Protein AF-A0A8B7DCI8-F1 (afdb_monomer)

Mean predicted aligned error: 19.01 Å

Secondary structure (DSSP, 8-state):
-----------SSS--------TTSTTEETTEETT-PSPPPBSS-B--TTSS-B--B---S-------S--------SS----HHHHHHHH-PPPHHHHHHHHTT-------SEE-------TT-------TT-HHHHHHHHHHS--HHHHHHHHHHH-TTGGGS-TTTHHHHEEE-TTS-EEE--S--S-EE-

Structure (mmCIF, N/CA/C/O backbone):
data_AF-A0A8B7DCI8-F1
#
_entry.id   AF-A0A8B7DCI8-F1
#
loop_
_atom_site.group_PDB
_atom_site.id
_atom_site.type_symbol
_atom_site.label_atom_id
_atom_site.label_alt_id
_atom_site.label_comp_id
_atom_site.label_asym_id
_atom_site.label_entity_id
_atom_site.label_seq_id
_atom_site.pdbx_PDB_ins_code
_atom_site.Cartn_x
_atom_site.Cartn_y
_atom_site.Cartn_z
_atom_site.occupancy
_atom_site.B_iso_or_equiv
_atom_site.auth_seq_id
_atom_site.auth_comp_id
_atom_site.auth_asym_id
_atom_site.auth_atom_id
_atom_site.pdbx_PDB_model_num
ATOM 1 N N . MET A 1 1 ? 42.880 -21.888 -7.394 1.00 32.00 1 MET A N 1
ATOM 2 C CA . MET A 1 1 ? 43.624 -20.618 -7.545 1.00 32.00 1 MET A CA 1
ATOM 3 C C . MET A 1 1 ? 44.068 -20.511 -8.996 1.00 32.00 1 MET A C 1
ATOM 5 O O . MET A 1 1 ? 44.978 -21.224 -9.384 1.00 32.00 1 MET A O 1
ATOM 9 N N . SER A 1 2 ? 43.374 -19.722 -9.820 1.00 28.69 2 SER A N 1
ATOM 10 C CA . SER A 1 2 ? 43.786 -19.466 -11.208 1.00 28.69 2 SER A CA 1
ATOM 11 C C . SER A 1 2 ? 44.307 -18.038 -11.280 1.00 28.69 2 SER A C 1
ATOM 13 O O . SER A 1 2 ? 43.533 -17.088 -11.362 1.00 28.69 2 SER A O 1
ATOM 15 N N . THR A 1 3 ? 45.621 -17.893 -11.180 1.00 34.41 3 THR A N 1
ATOM 16 C CA . THR A 1 3 ? 46.356 -16.643 -11.364 1.00 34.41 3 THR A CA 1
ATOM 17 C C . THR A 1 3 ? 46.228 -16.188 -12.820 1.00 34.41 3 THR A C 1
ATOM 19 O O . THR A 1 3 ? 46.924 -16.669 -13.709 1.00 34.41 3 THR A O 1
ATOM 22 N N . GLY A 1 4 ? 45.306 -15.261 -13.085 1.00 35.38 4 GLY A N 1
ATOM 23 C CA . GLY A 1 4 ? 45.231 -14.555 -14.364 1.00 35.38 4 GLY A CA 1
ATOM 24 C C . GLY A 1 4 ? 46.378 -13.554 -14.473 1.00 35.38 4 GLY A C 1
ATOM 25 O O . GLY A 1 4 ? 46.241 -12.414 -14.041 1.00 35.38 4 GLY A O 1
ATOM 26 N N . GLY A 1 5 ? 47.522 -13.996 -14.997 1.00 32.50 5 GLY A N 1
ATOM 27 C CA . GLY A 1 5 ? 48.665 -13.129 -15.278 1.00 32.50 5 GLY A CA 1
ATOM 28 C C . GLY A 1 5 ? 48.379 -12.177 -16.442 1.00 32.50 5 GLY A C 1
ATOM 29 O O . GLY A 1 5 ? 47.892 -12.595 -17.492 1.00 32.50 5 GLY A O 1
ATOM 30 N N . PHE A 1 6 ? 48.708 -10.898 -16.268 1.00 41.62 6 PHE A N 1
ATOM 31 C CA . PHE A 1 6 ? 48.767 -9.912 -17.346 1.00 41.62 6 PHE A CA 1
ATOM 32 C C . PHE A 1 6 ? 50.233 -9.702 -17.733 1.00 41.62 6 PHE A C 1
ATOM 34 O O . PHE A 1 6 ? 51.068 -9.486 -16.857 1.00 41.62 6 PHE A O 1
ATOM 41 N N . LEU A 1 7 ? 50.547 -9.741 -19.030 1.00 35.28 7 LEU A N 1
ATOM 42 C CA . LEU A 1 7 ? 51.857 -9.349 -19.552 1.00 35.28 7 LEU A CA 1
ATOM 43 C C . LEU A 1 7 ? 51.688 -8.008 -20.276 1.00 35.28 7 LEU A C 1
ATOM 45 O O . LEU A 1 7 ? 50.988 -7.928 -21.287 1.00 35.28 7 LEU A O 1
ATOM 49 N N . LEU A 1 8 ? 52.263 -6.948 -19.707 1.00 35.19 8 LEU A N 1
ATOM 50 C CA . LEU A 1 8 ? 52.354 -5.631 -20.333 1.00 35.19 8 LEU A CA 1
ATOM 51 C C . LEU A 1 8 ? 53.624 -5.613 -21.183 1.00 35.19 8 LEU A C 1
ATOM 53 O O . LEU A 1 8 ? 54.717 -5.741 -20.642 1.00 35.19 8 LEU A O 1
ATOM 57 N N . GLU A 1 9 ? 53.491 -5.447 -22.496 1.00 32.16 9 GLU A N 1
ATOM 58 C CA . GLU A 1 9 ? 54.640 -5.198 -23.366 1.00 32.16 9 GLU A CA 1
ATOM 59 C C . GLU A 1 9 ? 54.461 -3.844 -24.055 1.00 32.16 9 GLU A C 1
ATOM 61 O O . GLU A 1 9 ? 53.482 -3.608 -24.767 1.00 32.16 9 GLU A O 1
ATOM 66 N N . SER A 1 10 ? 55.404 -2.935 -23.815 1.00 32.03 10 SER A N 1
ATOM 67 C CA . SER A 1 10 ? 55.528 -1.664 -24.521 1.00 32.03 10 SER A CA 1
ATOM 68 C C . SER A 1 10 ? 56.509 -1.830 -25.678 1.00 32.03 10 SER A C 1
ATOM 70 O O . SER A 1 10 ? 57.652 -2.222 -25.445 1.00 32.03 10 SER A O 1
ATOM 72 N N . ARG A 1 11 ? 56.126 -1.469 -26.906 1.00 34.06 11 ARG A N 1
ATOM 73 C CA . ARG A 1 11 ? 57.112 -1.156 -27.951 1.00 34.06 11 ARG A CA 1
ATOM 74 C C . ARG A 1 11 ? 57.258 0.352 -28.086 1.00 34.06 11 ARG A C 1
ATOM 76 O O . ARG A 1 11 ? 56.277 1.082 -28.183 1.00 34.06 11 ARG A O 1
ATOM 83 N N . SER A 1 12 ? 58.508 0.793 -28.059 1.00 39.59 12 SER A N 1
ATOM 84 C CA . SER A 1 12 ? 58.956 2.163 -28.262 1.00 39.59 12 SER A CA 1
ATOM 85 C C . SER A 1 12 ? 58.633 2.625 -29.685 1.00 39.59 12 SER A C 1
ATOM 87 O O . SER A 1 12 ? 59.231 2.159 -30.651 1.00 39.59 12 SER A O 1
ATOM 89 N N . GLY A 1 13 ? 57.675 3.546 -29.812 1.00 33.41 13 GLY A N 1
ATOM 90 C CA . GLY A 1 13 ? 57.357 4.204 -31.080 1.00 33.41 13 GLY A CA 1
ATOM 91 C C . GLY A 1 13 ? 55.918 4.709 -31.157 1.00 33.41 13 GLY A C 1
ATOM 92 O O . GLY A 1 13 ? 55.057 4.013 -31.675 1.00 33.41 13 GLY A O 1
ATOM 93 N N . GLY A 1 14 ? 55.677 5.921 -30.644 1.00 31.75 14 GLY A N 1
ATOM 94 C CA . GLY A 1 14 ? 54.604 6.827 -31.084 1.00 31.75 14 GLY A CA 1
ATOM 95 C C . GLY A 1 14 ? 53.202 6.244 -31.302 1.00 31.75 14 GLY A C 1
ATOM 96 O O . GLY A 1 14 ? 52.635 6.436 -32.371 1.00 31.75 14 GLY A O 1
ATOM 97 N N . GLY A 1 15 ? 52.627 5.570 -30.305 1.00 32.41 15 GLY A N 1
ATOM 98 C CA . GLY A 1 15 ? 51.218 5.166 -30.325 1.00 32.41 15 GLY A CA 1
ATOM 99 C C . GLY A 1 15 ? 50.856 4.283 -29.134 1.00 32.41 15 GLY A C 1
ATOM 100 O O . GLY A 1 15 ? 51.260 3.125 -29.069 1.00 32.41 15 GLY A O 1
ATOM 101 N N . PHE A 1 16 ? 50.091 4.814 -28.177 1.00 33.03 16 PHE A N 1
ATOM 102 C CA . PHE A 1 16 ? 49.571 4.023 -27.060 1.00 33.03 16 PHE A CA 1
ATOM 103 C C . PHE A 1 16 ? 48.388 3.171 -27.539 1.00 33.03 16 PHE A C 1
ATOM 105 O O . PHE A 1 16 ? 47.259 3.643 -27.609 1.00 33.03 16 PHE A O 1
ATOM 112 N N . GLY A 1 17 ? 48.645 1.906 -27.874 1.00 39.50 17 GLY A N 1
ATOM 113 C CA . GLY A 1 17 ? 47.608 0.907 -28.132 1.00 39.50 17 GLY A CA 1
ATOM 114 C C . GLY A 1 17 ? 47.629 -0.182 -27.063 1.00 39.50 17 GLY A C 1
ATOM 115 O O . GLY A 1 17 ? 48.505 -1.042 -27.081 1.00 39.50 17 GLY A O 1
ATOM 116 N N . ILE A 1 18 ? 46.661 -0.185 -26.142 1.00 37.50 18 ILE A N 1
ATOM 117 C CA . ILE A 1 18 ? 46.463 -1.307 -25.211 1.00 37.50 18 ILE A CA 1
ATOM 118 C C . ILE A 1 18 ? 45.636 -2.382 -25.924 1.00 37.50 18 ILE A C 1
ATOM 120 O O . ILE A 1 18 ? 44.475 -2.170 -26.277 1.00 37.50 18 ILE A O 1
ATOM 124 N N . LYS A 1 19 ? 46.228 -3.562 -26.132 1.00 41.38 19 LYS A N 1
ATOM 125 C CA . LYS A 1 19 ? 45.560 -4.719 -26.740 1.00 41.38 19 LYS A CA 1
ATOM 126 C C . LYS A 1 19 ? 44.854 -5.534 -25.656 1.00 41.38 19 LYS A C 1
ATOM 128 O O . LYS A 1 19 ? 45.494 -6.231 -24.876 1.00 41.38 19 LYS A O 1
ATOM 133 N N . ILE A 1 20 ? 43.526 -5.466 -25.621 1.00 45.03 20 ILE A N 1
ATOM 134 C CA . ILE A 1 20 ? 42.697 -6.257 -24.702 1.00 45.03 20 ILE A CA 1
ATOM 135 C C . ILE A 1 20 ? 42.709 -7.725 -25.157 1.00 45.03 20 ILE A C 1
ATOM 137 O O . ILE A 1 20 ? 42.276 -8.034 -26.268 1.00 45.03 20 ILE A O 1
ATOM 141 N N . ARG A 1 21 ? 43.172 -8.643 -24.299 1.00 48.53 21 ARG A N 1
ATOM 142 C CA . ARG A 1 21 ? 42.970 -10.093 -24.459 1.00 48.53 21 ARG A CA 1
ATOM 143 C C . ARG A 1 21 ? 42.223 -10.633 -23.242 1.00 48.53 21 ARG A C 1
ATOM 145 O O . ARG A 1 21 ? 42.795 -10.776 -22.168 1.00 48.53 21 ARG A O 1
ATOM 152 N N . THR A 1 22 ? 40.943 -10.950 -23.404 1.00 51.75 22 THR A N 1
ATOM 153 C CA . THR A 1 22 ? 40.164 -11.692 -22.405 1.00 51.75 22 THR A CA 1
ATOM 154 C C . THR A 1 22 ? 40.372 -13.189 -22.629 1.00 51.75 22 THR A C 1
ATOM 156 O O . THR A 1 22 ? 39.572 -13.845 -23.290 1.00 51.75 22 THR A O 1
ATOM 159 N N . PHE A 1 23 ? 41.475 -13.737 -22.110 1.00 52.50 23 PHE A N 1
ATOM 160 C CA . PHE A 1 23 ? 41.908 -15.118 -22.386 1.00 52.50 23 PHE A CA 1
ATOM 161 C C . PHE A 1 23 ? 40.886 -16.209 -22.008 1.00 52.50 23 PHE A C 1
ATOM 163 O O . PHE A 1 23 ? 40.907 -17.272 -22.615 1.00 52.50 23 PHE A O 1
ATOM 170 N N . ASN A 1 24 ? 39.950 -15.926 -21.094 1.00 57.91 24 ASN A N 1
ATOM 171 C CA . ASN A 1 24 ? 38.926 -16.875 -20.629 1.00 57.91 24 ASN A CA 1
ATOM 172 C C . ASN A 1 24 ? 37.562 -16.770 -21.337 1.00 57.91 24 ASN A C 1
ATOM 174 O O . ASN A 1 24 ? 36.585 -17.356 -20.879 1.00 57.91 24 ASN A O 1
ATOM 178 N N . SER A 1 25 ? 37.433 -16.013 -22.432 1.00 64.06 25 SER A N 1
ATOM 179 C CA . SER A 1 25 ? 36.155 -15.972 -23.163 1.00 64.06 25 SER A CA 1
ATOM 180 C C . SER A 1 25 ? 35.943 -17.266 -23.975 1.00 64.06 25 SER A C 1
ATOM 182 O O . SER A 1 25 ? 36.881 -17.682 -24.654 1.00 64.06 25 SER A O 1
ATOM 184 N N . PRO A 1 26 ? 34.725 -17.857 -24.031 1.00 73.69 26 PRO A N 1
ATOM 185 C CA . PRO A 1 26 ? 34.447 -19.101 -24.778 1.00 73.69 26 PRO A CA 1
ATOM 186 C C . PRO A 1 26 ? 34.800 -19.049 -26.273 1.00 73.69 26 PRO A C 1
ATOM 188 O O . PRO A 1 26 ? 34.922 -20.068 -26.944 1.00 73.69 26 PRO A O 1
ATOM 191 N N . CYS A 1 27 ? 34.929 -17.840 -26.820 1.00 69.75 27 CYS A N 1
ATOM 192 C CA . CYS A 1 27 ? 35.293 -17.593 -28.207 1.00 69.75 27 CYS A CA 1
ATOM 193 C C . CYS A 1 27 ? 36.810 -17.516 -28.458 1.00 69.75 27 CYS A C 1
ATOM 195 O O . CYS A 1 27 ? 37.199 -17.303 -29.607 1.00 69.75 27 CYS A O 1
ATOM 197 N N . MET A 1 28 ? 37.666 -17.650 -27.445 1.00 79.44 28 MET A N 1
ATOM 198 C CA . MET A 1 28 ? 39.123 -17.644 -27.604 1.00 79.44 28 MET A CA 1
ATOM 199 C C . MET A 1 28 ? 39.631 -19.054 -27.924 1.00 79.44 28 MET A C 1
ATOM 201 O O . MET A 1 28 ? 39.370 -19.989 -27.175 1.00 79.44 28 MET A O 1
ATOM 205 N N . LYS A 1 29 ? 40.370 -19.204 -29.026 1.00 73.56 29 LYS A N 1
ATOM 206 C CA . LYS A 1 29 ? 41.128 -20.417 -29.374 1.00 73.56 29 LYS A CA 1
ATOM 207 C C . LYS A 1 29 ? 42.559 -20.002 -29.709 1.00 73.56 29 LYS A C 1
ATOM 209 O O . LYS A 1 29 ? 42.746 -19.019 -30.420 1.00 73.56 29 LYS A O 1
ATOM 214 N N . ASP A 1 30 ? 43.553 -20.675 -29.133 1.00 74.81 30 ASP A N 1
ATOM 215 C CA . ASP A 1 30 ? 44.986 -20.407 -29.364 1.00 74.81 30 ASP A CA 1
ATOM 216 C C . ASP A 1 30 ? 45.395 -18.933 -29.161 1.00 74.81 30 ASP A C 1
ATOM 218 O O . ASP A 1 30 ? 46.197 -18.357 -29.895 1.00 74.81 30 ASP A O 1
ATOM 222 N N . GLY A 1 31 ? 44.791 -18.268 -28.169 1.00 68.00 31 GLY A N 1
ATOM 223 C CA . GLY A 1 31 ? 45.059 -16.858 -27.869 1.00 68.00 31 GLY A CA 1
ATOM 224 C C . GLY A 1 31 ? 44.490 -15.856 -28.885 1.00 68.00 31 GLY A C 1
ATOM 225 O O . GLY A 1 31 ? 44.763 -14.657 -28.753 1.00 68.00 31 GLY A O 1
ATOM 226 N N . VAL A 1 32 ? 43.684 -16.318 -29.850 1.00 72.44 32 VAL A N 1
ATOM 227 C CA . VAL A 1 32 ? 42.985 -15.517 -30.863 1.00 72.44 32 VAL A CA 1
ATOM 228 C C . VAL A 1 32 ? 41.470 -15.667 -30.698 1.00 72.44 32 VAL A C 1
ATOM 230 O O . VAL A 1 32 ? 40.931 -16.760 -30.525 1.00 72.44 32 VAL A O 1
ATOM 233 N N . CYS A 1 33 ? 40.738 -14.556 -30.762 1.00 71.12 33 CYS A N 1
ATOM 234 C CA . CYS A 1 33 ? 39.281 -14.611 -30.753 1.00 71.12 33 CYS A CA 1
ATOM 235 C C . CYS A 1 33 ? 38.777 -15.156 -32.095 1.00 71.12 33 CYS A C 1
ATOM 237 O O . CYS A 1 33 ? 38.939 -14.511 -33.131 1.00 71.12 33 CYS A O 1
ATOM 239 N N . THR A 1 34 ? 38.074 -16.286 -32.076 1.00 75.50 34 THR A N 1
ATOM 240 C CA . THR A 1 34 ? 37.392 -16.862 -33.252 1.00 75.50 34 THR A CA 1
ATOM 241 C C . THR A 1 34 ? 36.413 -15.881 -33.908 1.00 75.50 34 THR A C 1
ATOM 243 O O . THR A 1 34 ? 36.220 -15.902 -35.120 1.00 75.50 34 THR A O 1
ATOM 246 N N . LYS A 1 35 ? 35.839 -14.954 -33.128 1.00 73.06 35 LYS A N 1
ATOM 247 C CA . LYS A 1 35 ? 34.942 -13.890 -33.612 1.00 73.06 35 LYS A CA 1
ATOM 248 C C . LYS A 1 35 ? 35.682 -12.629 -34.095 1.00 73.06 35 LYS A C 1
ATOM 250 O O . LYS A 1 35 ? 35.027 -11.671 -34.513 1.00 73.06 35 LYS A O 1
ATOM 255 N N . LYS A 1 36 ? 37.022 -12.632 -34.092 1.00 71.25 36 LYS A N 1
ATOM 256 C CA . LYS A 1 36 ? 37.909 -11.532 -34.518 1.00 71.25 36 LYS A CA 1
ATOM 257 C C . LYS A 1 36 ? 37.710 -10.236 -33.717 1.00 71.25 36 LYS A C 1
ATOM 259 O O . LYS A 1 36 ? 37.538 -9.171 -34.304 1.00 71.25 36 LYS A O 1
ATOM 264 N N . PHE A 1 37 ? 37.654 -10.334 -32.388 1.00 68.25 37 PHE A N 1
ATOM 265 C CA . PHE A 1 37 ? 37.670 -9.166 -31.500 1.00 68.25 37 PHE A CA 1
ATOM 266 C C . PHE A 1 37 ? 39.090 -8.841 -30.998 1.00 68.25 37 PHE A C 1
ATOM 268 O O . PHE A 1 37 ? 39.873 -9.776 -30.805 1.00 68.25 37 PHE A O 1
ATOM 275 N N . PRO A 1 38 ? 39.397 -7.554 -30.726 1.00 69.62 38 PRO A N 1
ATOM 276 C CA . PRO A 1 38 ? 38.576 -6.373 -31.036 1.00 69.62 38 PRO A CA 1
ATOM 277 C C . PRO A 1 38 ? 38.454 -6.144 -32.555 1.00 69.62 38 PRO A C 1
ATOM 279 O O . PRO A 1 38 ? 39.380 -6.438 -33.304 1.00 69.62 38 PRO A O 1
ATOM 282 N N . LYS A 1 39 ? 37.282 -5.679 -33.011 1.00 72.19 39 LYS A 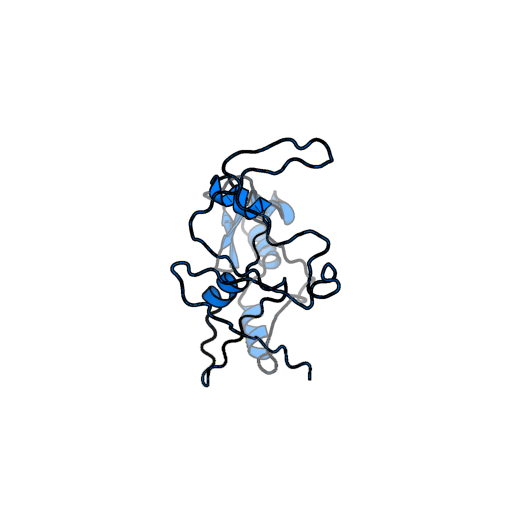N 1
ATOM 283 C CA . LYS A 1 39 ? 37.046 -5.358 -34.430 1.00 72.19 39 LYS A CA 1
ATOM 284 C C . LYS A 1 39 ? 37.793 -4.079 -34.793 1.00 72.19 39 LYS A C 1
ATOM 286 O O . LYS A 1 39 ? 37.854 -3.167 -33.972 1.00 72.19 39 LYS A O 1
ATOM 291 N N . GLU A 1 40 ? 38.291 -4.013 -36.019 1.00 71.44 40 GLU A N 1
ATOM 292 C CA . GLU A 1 40 ? 38.937 -2.816 -36.556 1.00 71.44 40 GLU A CA 1
ATOM 293 C C . GLU A 1 40 ? 37.970 -1.624 -36.574 1.00 71.44 40 GLU A C 1
ATOM 295 O O . GLU A 1 40 ? 36.753 -1.780 -36.746 1.00 71.44 40 GLU A O 1
ATOM 300 N N . PHE A 1 41 ? 38.516 -0.428 -36.358 1.00 77.88 41 PHE A N 1
ATOM 301 C CA . PHE A 1 41 ? 37.787 0.817 -36.555 1.00 77.88 41 PHE A CA 1
ATOM 302 C C . PHE A 1 41 ? 37.526 1.020 -38.048 1.00 77.88 41 PHE A C 1
ATOM 304 O O . PHE A 1 41 ? 38.381 0.732 -38.881 1.00 77.88 41 PHE A O 1
ATOM 311 N N . ASN A 1 42 ? 36.334 1.504 -38.388 1.00 77.38 42 ASN A N 1
ATOM 312 C CA . ASN A 1 42 ? 35.943 1.746 -39.770 1.00 77.38 42 ASN A CA 1
ATOM 313 C C . ASN A 1 42 ? 35.136 3.050 -39.848 1.00 77.38 42 ASN A C 1
ATOM 315 O O . ASN A 1 42 ? 34.107 3.149 -39.179 1.00 77.38 42 ASN A O 1
ATOM 319 N N . PRO A 1 43 ? 35.549 4.063 -40.627 1.00 79.44 43 PRO A N 1
ATOM 320 C CA . PRO A 1 43 ? 34.821 5.328 -40.717 1.00 79.44 43 PRO A CA 1
ATOM 321 C C . PRO A 1 43 ? 33.456 5.212 -41.415 1.00 79.44 43 PRO A C 1
ATOM 323 O O . PRO A 1 43 ? 32.605 6.073 -41.199 1.00 79.44 43 PRO A O 1
ATOM 326 N N . CYS A 1 44 ? 33.207 4.149 -42.188 1.00 76.56 44 CYS A N 1
ATOM 327 C CA . CYS A 1 44 ? 31.956 3.926 -42.923 1.00 76.56 44 CYS A CA 1
ATOM 328 C C . CYS A 1 44 ? 31.515 2.457 -42.849 1.00 76.56 44 CYS A C 1
ATOM 330 O O . CYS A 1 44 ? 32.325 1.571 -42.605 1.00 76.56 44 CYS A O 1
ATOM 332 N N . THR A 1 45 ? 30.229 2.170 -43.064 1.00 83.00 45 THR A N 1
ATOM 333 C CA . THR A 1 45 ? 29.770 0.779 -43.208 1.00 83.00 45 THR A CA 1
ATOM 334 C C . THR A 1 45 ? 30.112 0.285 -44.612 1.00 83.00 45 THR A C 1
ATOM 336 O O . THR A 1 45 ? 29.664 0.881 -45.587 1.00 83.00 45 THR A O 1
ATOM 339 N N . VAL A 1 46 ? 30.890 -0.792 -44.721 1.00 85.56 46 VAL A N 1
ATOM 340 C CA . VAL A 1 46 ? 31.358 -1.344 -46.001 1.00 85.56 46 VAL A CA 1
ATOM 341 C C . VAL A 1 46 ? 30.817 -2.760 -46.177 1.00 85.56 46 VAL A C 1
ATOM 343 O O . VAL A 1 46 ? 31.029 -3.626 -45.325 1.00 85.56 46 VAL A O 1
ATOM 346 N N . ALA A 1 47 ? 30.115 -3.002 -47.284 1.00 83.12 47 ALA A N 1
ATOM 347 C CA . ALA A 1 47 ? 29.729 -4.347 -47.692 1.00 83.12 47 ALA A CA 1
ATOM 348 C C . ALA A 1 47 ? 30.954 -5.074 -48.269 1.00 83.12 47 ALA A C 1
ATOM 350 O O . ALA A 1 47 ? 31.685 -4.513 -49.082 1.00 83.12 47 ALA A O 1
ATOM 351 N N . ILE A 1 48 ? 31.188 -6.311 -47.837 1.00 79.88 48 ILE A N 1
ATOM 352 C CA . ILE A 1 48 ? 32.332 -7.125 -48.264 1.00 79.88 48 ILE A CA 1
ATOM 353 C C . ILE A 1 48 ? 31.800 -8.328 -49.035 1.00 79.88 48 ILE A C 1
ATOM 355 O O . ILE A 1 48 ? 30.766 -8.883 -48.676 1.00 79.88 48 ILE A O 1
ATOM 359 N N . PHE A 1 49 ? 32.541 -8.768 -50.050 1.00 72.69 49 PHE A N 1
ATOM 360 C CA . PHE A 1 49 ? 32.147 -9.852 -50.958 1.00 72.69 49 PHE A CA 1
ATOM 361 C C . PHE A 1 49 ? 31.856 -11.198 -50.252 1.00 72.69 49 PHE A C 1
ATOM 363 O O . PHE A 1 49 ? 31.111 -12.014 -50.781 1.00 72.69 49 PHE A O 1
ATOM 370 N N . ASN A 1 50 ? 32.371 -11.414 -49.030 1.00 57.84 50 ASN A N 1
ATOM 371 C CA . ASN A 1 50 ? 32.369 -12.726 -48.364 1.00 57.84 50 ASN A CA 1
ATOM 372 C C . ASN A 1 50 ? 31.597 -12.784 -47.026 1.00 57.84 50 ASN A C 1
ATOM 374 O O . ASN A 1 50 ? 31.920 -13.622 -46.182 1.00 57.84 50 ASN A O 1
ATOM 378 N N . GLY A 1 51 ? 30.608 -11.917 -46.774 1.00 73.31 51 GLY A N 1
ATOM 379 C CA . GLY A 1 51 ? 29.737 -12.076 -45.597 1.00 73.31 51 GLY A CA 1
ATOM 380 C C . GLY A 1 51 ? 29.159 -10.789 -45.009 1.00 73.31 51 GLY A C 1
ATOM 381 O O . GLY A 1 51 ? 28.767 -9.878 -45.730 1.00 73.31 51 GLY A O 1
ATOM 382 N N . TYR A 1 52 ? 29.066 -10.750 -43.674 1.00 72.12 52 TYR A N 1
ATOM 383 C CA . TYR A 1 52 ? 28.461 -9.652 -42.912 1.00 72.12 52 TYR A CA 1
ATOM 384 C C . TYR A 1 52 ? 29.161 -8.301 -43.170 1.00 72.12 52 TYR A C 1
ATOM 386 O O . TYR A 1 52 ? 30.395 -8.266 -43.196 1.00 72.12 52 TYR A O 1
ATOM 394 N N . PRO A 1 53 ? 28.411 -7.186 -43.300 1.00 81.31 53 PRO A N 1
ATOM 395 C CA . PRO A 1 53 ? 28.991 -5.859 -43.490 1.00 81.31 53 PRO A CA 1
ATOM 396 C C . PRO A 1 53 ? 29.952 -5.469 -42.360 1.00 81.31 53 PRO A C 1
ATOM 398 O O . PRO A 1 53 ? 29.674 -5.687 -41.178 1.00 81.31 53 PRO A O 1
ATOM 401 N N . ASN A 1 54 ? 31.061 -4.821 -42.715 1.00 81.38 54 ASN A N 1
ATOM 402 C CA . ASN A 1 54 ? 31.914 -4.146 -41.743 1.00 81.38 54 ASN A CA 1
ATOM 403 C C . ASN A 1 54 ? 31.262 -2.817 -41.369 1.00 81.38 54 ASN A C 1
ATOM 405 O O . ASN A 1 54 ? 31.382 -1.841 -42.103 1.00 81.38 54 ASN A O 1
ATOM 409 N N . TYR A 1 55 ? 30.565 -2.779 -40.238 1.00 77.00 55 TYR A N 1
ATOM 410 C CA . TYR A 1 55 ? 29.890 -1.577 -39.754 1.00 77.00 55 TYR A CA 1
ATOM 411 C C . TYR A 1 55 ? 30.857 -0.458 -39.360 1.00 77.00 55 TYR A C 1
ATOM 413 O O . TYR A 1 55 ? 31.952 -0.714 -38.854 1.00 77.00 55 TYR A O 1
ATOM 421 N N . ARG A 1 56 ? 30.401 0.790 -39.529 1.00 80.50 56 ARG A N 1
ATOM 422 C CA . ARG A 1 56 ? 31.102 1.983 -39.048 1.00 80.50 56 ARG A CA 1
ATOM 423 C C . ARG A 1 56 ? 31.393 1.886 -37.543 1.00 80.50 56 ARG A C 1
ATOM 425 O O . ARG A 1 56 ? 30.471 1.788 -36.735 1.00 80.50 56 ARG A O 1
ATOM 432 N N . ARG A 1 57 ? 32.666 1.991 -37.168 1.00 75.31 57 ARG A N 1
ATOM 433 C CA . ARG A 1 57 ? 33.173 2.083 -35.796 1.00 75.31 57 ARG A CA 1
ATOM 434 C C . ARG A 1 57 ? 34.167 3.245 -35.735 1.00 75.31 57 ARG A C 1
ATOM 436 O O . ARG A 1 57 ? 35.293 3.105 -36.201 1.00 75.31 57 ARG A O 1
ATOM 443 N N . LEU A 1 58 ? 33.723 4.385 -35.204 1.00 71.38 58 LEU A N 1
ATOM 444 C CA . LEU A 1 58 ? 34.558 5.578 -35.037 1.00 71.38 58 LEU A CA 1
ATOM 445 C C . LEU A 1 58 ? 35.620 5.345 -33.959 1.00 71.38 58 LEU A C 1
ATOM 447 O O . LEU A 1 58 ? 35.295 4.841 -32.883 1.00 71.38 58 LEU A O 1
ATOM 451 N N . ASP A 1 59 ? 36.855 5.745 -34.247 1.00 69.88 59 ASP A N 1
ATOM 452 C CA . ASP A 1 59 ? 37.912 5.836 -33.246 1.00 69.88 59 ASP A CA 1
ATOM 453 C C . ASP A 1 59 ? 37.838 7.212 -32.577 1.00 69.88 59 ASP A C 1
ATOM 455 O O . ASP A 1 59 ? 38.173 8.235 -33.171 1.00 69.88 59 ASP A O 1
ATOM 459 N N . ASN A 1 60 ? 37.301 7.247 -31.362 1.00 66.69 60 ASN A N 1
ATOM 460 C CA . ASN A 1 60 ? 37.187 8.456 -30.550 1.00 66.69 60 ASN A CA 1
ATOM 461 C C . ASN A 1 60 ? 38.155 8.438 -29.355 1.00 66.69 60 ASN A C 1
ATOM 463 O O . ASN A 1 60 ? 37.940 9.176 -28.393 1.00 66.69 60 ASN A O 1
ATOM 467 N N . GLY A 1 61 ? 39.170 7.561 -29.374 1.00 55.44 61 GLY A N 1
ATOM 468 C CA . GLY A 1 61 ? 40.142 7.402 -28.290 1.00 55.44 61 GLY A CA 1
ATOM 469 C C . GLY A 1 61 ? 39.568 6.842 -26.981 1.00 55.44 61 GLY A C 1
ATOM 470 O O . GLY A 1 61 ? 40.292 6.735 -25.992 1.00 55.44 61 GLY A O 1
ATOM 471 N N . ARG A 1 62 ? 38.277 6.478 -26.935 1.00 47.25 62 ARG A N 1
ATOM 472 C CA . ARG A 1 62 ? 37.636 5.927 -25.734 1.00 47.25 62 ARG A CA 1
ATOM 473 C C . ARG A 1 62 ? 37.803 4.412 -25.693 1.00 47.25 62 ARG A C 1
ATOM 475 O O . ARG A 1 62 ? 37.299 3.692 -26.553 1.00 47.25 62 ARG A O 1
ATOM 482 N N . VAL A 1 63 ? 38.455 3.921 -24.643 1.00 50.78 63 VAL A N 1
ATOM 483 C CA . VAL A 1 63 ? 38.594 2.489 -24.358 1.00 50.78 63 VAL A CA 1
ATOM 484 C C . VAL A 1 63 ? 37.613 2.117 -23.251 1.00 50.78 63 VAL A C 1
ATOM 486 O O . VAL A 1 63 ? 37.696 2.644 -22.146 1.00 50.78 63 VAL A O 1
ATOM 489 N N . VAL A 1 64 ? 36.680 1.206 -23.538 1.00 45.03 64 VAL A N 1
ATOM 490 C CA . VAL A 1 64 ? 35.724 0.694 -22.545 1.00 45.03 64 VAL A CA 1
ATOM 491 C C . VAL A 1 64 ? 36.135 -0.719 -22.146 1.00 45.03 64 VAL A C 1
ATOM 493 O O . VAL A 1 64 ? 36.169 -1.627 -22.978 1.00 45.03 64 VAL A O 1
ATOM 496 N N . ILE A 1 65 ? 36.445 -0.906 -20.863 1.00 47.38 65 ILE A N 1
ATOM 497 C CA . ILE A 1 65 ? 36.726 -2.218 -20.277 1.00 47.38 65 ILE A CA 1
ATOM 498 C C . ILE A 1 65 ? 35.393 -2.807 -19.812 1.00 47.38 65 ILE A C 1
ATOM 500 O O . ILE A 1 65 ? 34.895 -2.458 -18.747 1.00 47.38 65 ILE A O 1
ATOM 504 N N . ILE A 1 66 ? 34.812 -3.707 -20.605 1.00 47.03 66 ILE A N 1
ATOM 505 C CA . ILE A 1 66 ? 33.625 -4.464 -20.192 1.00 47.03 66 ILE A CA 1
ATOM 506 C C . ILE A 1 66 ? 34.112 -5.715 -19.451 1.00 47.03 66 ILE A C 1
ATOM 508 O O . ILE A 1 66 ? 34.489 -6.709 -20.075 1.00 47.03 66 ILE A O 1
ATOM 512 N N . LYS A 1 67 ? 34.160 -5.651 -18.116 1.00 43.47 67 LYS A N 1
ATOM 513 C CA . LYS A 1 67 ? 34.210 -6.853 -17.267 1.00 43.47 67 LYS A CA 1
ATOM 514 C C . LYS A 1 67 ? 32.801 -7.480 -17.264 1.00 43.47 67 LYS A C 1
ATOM 516 O O . LYS A 1 67 ? 31.834 -6.773 -17.515 1.00 43.47 67 LYS A O 1
ATOM 521 N N . GLY A 1 68 ? 32.702 -8.804 -17.125 1.00 46.81 68 GLY A N 1
ATOM 522 C CA . GLY A 1 68 ? 31.457 -9.573 -17.307 1.00 46.81 68 GLY A CA 1
ATOM 523 C C . GLY A 1 68 ? 30.289 -9.179 -16.384 1.00 46.81 68 GLY A C 1
ATOM 524 O O . GLY A 1 68 ? 30.407 -8.261 -15.587 1.00 46.81 68 GLY A O 1
ATOM 525 N N . HIS A 1 69 ? 29.164 -9.899 -16.501 1.00 43.41 69 HIS A N 1
ATOM 526 C CA . HIS A 1 69 ? 27.894 -9.645 -15.787 1.00 43.41 69 HIS A CA 1
ATOM 527 C C . HIS A 1 69 ? 27.964 -9.711 -14.248 1.00 43.41 69 HIS A C 1
ATOM 529 O O . HIS A 1 69 ? 27.009 -9.304 -13.592 1.00 43.41 69 HIS A O 1
ATOM 535 N N . ASP A 1 70 ? 29.073 -10.168 -13.670 1.00 46.50 70 ASP A N 1
ATOM 536 C CA . ASP A 1 70 ? 29.243 -10.264 -12.222 1.00 46.50 70 ASP A CA 1
ATOM 537 C C . ASP A 1 70 ? 29.897 -8.984 -11.688 1.00 46.50 70 ASP A C 1
ATOM 539 O O . ASP A 1 70 ? 31.093 -8.930 -11.392 1.00 46.50 70 ASP A O 1
ATOM 543 N N . CYS A 1 71 ? 29.104 -7.919 -11.606 1.00 47.72 71 CYS A N 1
ATOM 544 C CA . CYS A 1 71 ? 29.471 -6.720 -10.863 1.00 47.72 71 CYS A CA 1
ATOM 545 C C . CYS A 1 71 ? 28.939 -6.858 -9.433 1.00 47.72 71 CYS A C 1
ATOM 547 O O . CYS A 1 71 ? 27.747 -6.688 -9.199 1.00 47.72 71 CYS A O 1
ATOM 549 N N . ALA A 1 72 ? 29.819 -7.152 -8.478 1.00 44.84 72 ALA A N 1
ATOM 550 C CA . ALA A 1 72 ? 29.547 -6.946 -7.060 1.00 44.84 72 ALA A CA 1
ATOM 551 C C . ALA A 1 72 ? 30.302 -5.690 -6.611 1.00 44.84 72 ALA A C 1
ATOM 553 O O . ALA A 1 72 ? 31.524 -5.625 -6.763 1.00 44.84 72 ALA A O 1
ATOM 554 N N . ASN A 1 73 ? 29.587 -4.696 -6.082 1.00 49.47 73 ASN A N 1
ATOM 555 C CA . ASN A 1 73 ? 30.213 -3.582 -5.379 1.00 49.47 73 ASN A CA 1
ATOM 556 C C . ASN A 1 73 ? 30.440 -4.036 -3.929 1.00 49.47 73 ASN A C 1
ATOM 558 O O . ASN A 1 73 ? 29.480 -4.233 -3.190 1.00 49.47 73 ASN A O 1
ATOM 562 N N . VAL A 1 74 ? 31.691 -4.310 -3.552 1.00 53.00 74 VAL A N 1
ATOM 563 C CA . VAL A 1 74 ? 32.055 -4.728 -2.190 1.00 53.00 74 VAL A CA 1
ATOM 564 C C . VAL A 1 74 ? 32.873 -3.607 -1.572 1.00 53.00 74 VAL A C 1
ATOM 566 O O . VAL A 1 74 ? 34.033 -3.409 -1.931 1.00 53.00 74 VAL A O 1
ATOM 569 N N . VAL A 1 75 ? 32.258 -2.880 -0.645 1.00 55.12 75 VAL A N 1
ATOM 570 C CA . VAL A 1 75 ? 32.916 -1.854 0.164 1.00 55.12 75 VAL A CA 1
ATOM 571 C C . VAL A 1 75 ? 33.162 -2.453 1.548 1.00 55.12 75 VAL A C 1
ATOM 573 O O . VAL A 1 75 ? 32.218 -2.838 2.234 1.00 55.12 75 VAL A O 1
ATOM 576 N N . VAL A 1 76 ? 34.430 -2.590 1.943 1.00 58.69 76 VAL A N 1
ATOM 577 C CA . VAL A 1 76 ? 34.819 -3.081 3.275 1.00 58.69 76 VAL A CA 1
ATOM 578 C C . VAL A 1 76 ? 35.189 -1.873 4.128 1.00 58.69 76 VAL A C 1
ATOM 580 O O . VAL A 1 76 ? 36.286 -1.340 3.983 1.00 58.69 76 VAL A O 1
ATOM 583 N N . ASN A 1 77 ? 34.275 -1.448 5.001 1.00 58.91 77 ASN A N 1
ATOM 584 C CA . ASN A 1 77 ? 34.499 -0.368 5.963 1.00 58.91 77 ASN A CA 1
ATOM 585 C C . ASN A 1 77 ? 34.516 -0.931 7.394 1.00 58.91 77 ASN A C 1
ATOM 587 O O . ASN A 1 77 ? 33.767 -1.855 7.707 1.00 58.91 77 ASN A O 1
ATOM 591 N N . GLU A 1 78 ? 35.353 -0.363 8.269 1.00 64.19 78 GLU A N 1
ATOM 592 C CA . GLU A 1 78 ? 35.424 -0.725 9.698 1.00 64.19 78 GLU A CA 1
ATOM 593 C C . GLU A 1 78 ? 34.163 -0.296 10.475 1.00 64.19 78 GLU A C 1
ATOM 595 O O . GLU A 1 78 ? 33.816 -0.904 11.487 1.00 64.19 78 GLU A O 1
ATOM 600 N N . SER A 1 79 ? 33.441 0.710 9.969 1.00 63.19 79 SER A N 1
ATOM 601 C CA . SER A 1 79 ? 32.111 1.119 10.420 1.00 63.19 79 SER A CA 1
ATOM 602 C C . SER A 1 79 ? 31.097 0.984 9.280 1.00 63.19 79 SER A C 1
ATOM 604 O O . SER A 1 79 ? 31.310 1.458 8.163 1.00 63.19 79 SER A O 1
ATOM 606 N N . VAL A 1 80 ? 29.979 0.315 9.563 1.00 60.75 80 VAL A N 1
ATOM 607 C CA . VAL A 1 80 ? 28.898 0.076 8.599 1.00 60.75 80 VAL A CA 1
ATOM 608 C C . VAL A 1 80 ? 27.993 1.307 8.561 1.00 60.75 80 VAL A C 1
ATOM 610 O O . VAL A 1 80 ? 26.944 1.335 9.197 1.00 60.75 80 VAL A O 1
ATOM 613 N N . ASP A 1 81 ? 28.417 2.347 7.848 1.00 65.81 81 ASP A N 1
ATOM 614 C CA . ASP A 1 81 ? 27.512 3.425 7.445 1.00 65.81 81 ASP A CA 1
ATOM 615 C C . ASP A 1 81 ? 26.748 2.958 6.198 1.00 65.81 81 ASP A C 1
ATOM 617 O O . ASP A 1 81 ? 27.223 3.068 5.066 1.00 65.81 81 ASP A O 1
ATOM 621 N N . HIS A 1 82 ? 25.624 2.274 6.424 1.00 66.50 82 HIS A N 1
ATOM 622 C CA . HIS A 1 82 ? 24.822 1.676 5.361 1.00 66.50 82 HIS A CA 1
ATOM 623 C C . HIS A 1 82 ? 23.918 2.737 4.728 1.00 66.50 82 HIS A C 1
ATOM 625 O O . HIS A 1 82 ? 22.748 2.876 5.084 1.00 66.50 82 HIS A O 1
ATOM 631 N N . ASP A 1 83 ? 24.442 3.463 3.747 1.00 75.50 83 ASP A N 1
ATOM 632 C CA . ASP A 1 83 ? 23.621 4.350 2.928 1.00 75.50 83 ASP A CA 1
ATOM 633 C C . ASP A 1 83 ? 22.756 3.525 1.959 1.00 75.50 83 ASP A C 1
ATOM 635 O O . ASP A 1 83 ? 23.189 3.098 0.882 1.00 75.50 83 ASP A O 1
ATOM 639 N N . GLU A 1 84 ? 21.509 3.280 2.363 1.00 73.69 84 GLU A N 1
ATOM 640 C CA . GLU A 1 84 ? 20.511 2.556 1.573 1.00 73.69 84 GLU A CA 1
ATOM 641 C C . GLU A 1 84 ? 20.261 3.207 0.204 1.00 73.69 84 GLU A C 1
ATOM 643 O O . GLU A 1 84 ? 19.998 2.499 -0.770 1.00 73.69 84 GLU A O 1
ATOM 648 N N . ILE A 1 85 ? 20.375 4.537 0.105 1.00 75.06 85 ILE A N 1
ATOM 649 C CA . ILE A 1 85 ? 20.085 5.291 -1.119 1.00 75.06 85 ILE A CA 1
ATOM 650 C C . ILE A 1 85 ? 21.193 5.053 -2.141 1.00 75.06 85 ILE A C 1
ATOM 652 O O . ILE A 1 85 ? 20.912 4.688 -3.284 1.00 75.06 85 ILE A O 1
ATOM 656 N N . ASN A 1 86 ? 22.452 5.214 -1.734 1.00 70.31 86 ASN A N 1
ATOM 657 C CA . ASN A 1 86 ? 23.590 4.983 -2.623 1.00 70.31 86 ASN A CA 1
ATOM 658 C C . ASN A 1 86 ? 23.719 3.504 -3.002 1.00 70.31 86 ASN A C 1
ATOM 660 O O . ASN A 1 86 ? 23.912 3.187 -4.173 1.00 70.31 86 ASN A O 1
ATOM 664 N N . THR A 1 87 ? 23.487 2.594 -2.053 1.00 68.25 87 THR A N 1
ATOM 665 C CA . THR A 1 87 ? 23.451 1.150 -2.333 1.00 68.25 87 THR A CA 1
ATOM 666 C C . THR A 1 87 ? 22.380 0.805 -3.372 1.00 68.25 87 THR A C 1
ATOM 668 O O . THR A 1 87 ? 22.622 0.038 -4.304 1.00 68.25 87 THR A O 1
ATOM 671 N N . TYR A 1 88 ? 21.193 1.408 -3.258 1.00 68.75 88 TYR A N 1
ATOM 672 C CA . TYR A 1 88 ? 20.120 1.230 -4.232 1.00 68.75 88 TYR A CA 1
ATOM 673 C C . TYR A 1 88 ? 20.499 1.755 -5.624 1.00 68.75 88 TYR A C 1
ATOM 675 O O . TYR A 1 88 ? 20.200 1.096 -6.618 1.00 68.75 88 TYR A O 1
ATOM 683 N N . LEU A 1 89 ? 21.162 2.912 -5.716 1.00 70.81 89 LEU A N 1
ATOM 684 C CA . LEU A 1 89 ? 21.610 3.485 -6.990 1.00 70.81 89 LEU A CA 1
ATOM 685 C C . LEU A 1 89 ? 22.709 2.643 -7.651 1.00 70.81 89 LEU A C 1
ATOM 687 O O . LEU A 1 89 ? 22.619 2.369 -8.848 1.00 70.81 89 LEU A O 1
ATOM 691 N N . ASP A 1 90 ? 23.691 2.190 -6.874 1.00 66.81 90 ASP A N 1
ATOM 692 C CA . ASP A 1 90 ? 24.828 1.406 -7.365 1.00 66.81 90 ASP A CA 1
ATOM 693 C C . ASP A 1 90 ? 24.419 -0.001 -7.819 1.00 66.81 90 ASP A C 1
ATOM 695 O O . ASP A 1 90 ? 24.966 -0.534 -8.788 1.00 66.81 90 ASP A O 1
ATOM 699 N N . CYS A 1 91 ? 23.447 -0.618 -7.142 1.00 63.75 91 CYS A N 1
ATOM 700 C CA . CYS A 1 91 ? 22.990 -1.973 -7.455 1.00 63.75 91 CYS A CA 1
ATOM 701 C C . CYS A 1 91 ? 21.810 -2.023 -8.439 1.00 63.75 91 CYS A C 1
ATOM 703 O O . CYS A 1 91 ? 21.460 -3.109 -8.915 1.00 63.75 91 CYS A O 1
ATOM 705 N N . ARG A 1 92 ? 21.170 -0.892 -8.769 1.00 72.94 92 ARG A N 1
ATOM 706 C CA . ARG A 1 92 ? 20.018 -0.885 -9.681 1.00 72.94 92 ARG A CA 1
ATOM 707 C C . ARG A 1 92 ? 20.463 -1.089 -11.128 1.00 72.94 92 ARG A C 1
ATOM 709 O O . ARG A 1 92 ? 20.805 -0.153 -11.848 1.00 72.94 92 ARG A O 1
ATOM 716 N N . PHE A 1 93 ? 20.341 -2.325 -11.600 1.00 76.75 93 PHE A N 1
ATOM 717 C CA . PHE A 1 93 ? 20.412 -2.631 -13.024 1.00 76.75 93 PHE A CA 1
ATOM 718 C C . PHE A 1 93 ? 19.201 -2.037 -13.761 1.00 76.75 93 PHE A C 1
ATOM 720 O O . PHE A 1 93 ? 18.058 -2.424 -13.518 1.00 76.75 93 PHE A O 1
ATOM 727 N N . VAL A 1 94 ? 19.452 -1.109 -14.684 1.00 77.75 94 VAL A N 1
ATOM 728 C CA . VAL A 1 94 ? 18.445 -0.584 -15.615 1.00 77.75 94 VAL A CA 1
ATOM 729 C C . VAL A 1 94 ? 18.620 -1.301 -16.948 1.00 77.75 94 VAL A C 1
ATOM 731 O O . VAL A 1 94 ? 19.685 -1.245 -17.563 1.00 77.75 94 VAL A O 1
ATOM 734 N N . SER A 1 95 ? 17.575 -1.992 -17.402 1.00 82.50 95 SER A N 1
ATOM 735 C CA . SER A 1 95 ? 17.618 -2.702 -18.683 1.00 82.50 95 SER A CA 1
ATOM 736 C C . SER A 1 95 ? 17.824 -1.728 -19.855 1.00 82.50 95 SER A C 1
ATOM 738 O O . SER A 1 95 ? 17.381 -0.581 -19.805 1.00 82.50 95 SER A O 1
ATOM 740 N N . ALA A 1 96 ? 18.461 -2.182 -20.942 1.00 87.25 96 ALA A N 1
ATOM 741 C CA . ALA A 1 96 ? 18.664 -1.369 -22.147 1.00 87.25 96 ALA A CA 1
ATOM 742 C C . ALA A 1 96 ? 17.386 -0.655 -22.662 1.00 87.25 96 ALA A C 1
ATOM 744 O O . ALA A 1 96 ? 17.479 0.534 -22.973 1.00 87.25 96 ALA A O 1
ATOM 745 N N . PRO A 1 97 ? 16.197 -1.298 -22.727 1.00 85.69 97 PRO A N 1
ATOM 746 C CA . PRO A 1 97 ? 14.973 -0.600 -23.124 1.00 85.69 97 PRO A CA 1
ATOM 747 C C . PRO A 1 97 ? 14.475 0.427 -22.089 1.00 85.69 97 PRO A C 1
ATOM 749 O O . PRO A 1 97 ? 14.036 1.500 -22.494 1.00 85.69 97 PRO A O 1
ATOM 752 N N . GLU A 1 98 ? 14.581 0.168 -20.777 1.00 80.81 98 GLU A N 1
ATOM 753 C CA . GLU A 1 98 ? 14.216 1.154 -19.737 1.00 80.81 98 GLU A CA 1
ATOM 754 C C . GLU A 1 98 ? 15.147 2.378 -19.774 1.00 80.81 98 GLU A C 1
ATOM 756 O O . GLU A 1 98 ? 14.691 3.515 -19.653 1.00 80.81 98 GLU A O 1
ATOM 761 N N . ALA A 1 99 ? 16.450 2.163 -19.992 1.00 84.69 99 ALA A N 1
ATOM 762 C CA . ALA A 1 99 ? 17.431 3.238 -20.127 1.00 84.69 99 ALA A CA 1
ATOM 763 C C . ALA A 1 99 ? 17.127 4.127 -21.340 1.00 84.69 99 ALA A C 1
ATOM 765 O O . ALA A 1 99 ? 17.190 5.349 -21.240 1.00 84.69 99 ALA A O 1
ATOM 766 N N . LEU A 1 100 ? 16.744 3.520 -22.467 1.00 88.81 100 LEU A N 1
ATOM 767 C CA . LEU A 1 100 ? 16.327 4.251 -23.660 1.00 88.81 100 LEU A CA 1
ATOM 768 C C . LEU A 1 100 ? 15.071 5.094 -23.392 1.00 88.81 100 LEU A C 1
ATOM 770 O O . LEU A 1 100 ? 15.022 6.257 -23.781 1.00 88.81 100 LEU A O 1
ATOM 774 N N . TRP A 1 101 ? 14.093 4.534 -22.672 1.00 86.38 101 TRP A N 1
ATOM 775 C CA . TRP A 1 101 ? 12.877 5.242 -22.258 1.00 86.38 101 TRP A CA 1
ATOM 776 C C . TRP A 1 101 ? 13.182 6.479 -21.409 1.00 86.38 101 TRP A C 1
ATOM 778 O O . TRP A 1 101 ? 12.614 7.543 -21.639 1.00 86.38 101 TRP A O 1
ATOM 788 N N . ARG A 1 102 ? 14.128 6.342 -20.470 1.00 83.81 102 ARG A N 1
ATOM 789 C CA . ARG A 1 102 ? 14.621 7.437 -19.622 1.00 83.81 102 ARG A CA 1
ATOM 790 C C . ARG A 1 102 ? 15.361 8.509 -20.422 1.00 83.81 102 ARG A C 1
ATOM 792 O O . ARG A 1 102 ? 15.122 9.685 -20.193 1.00 83.81 102 ARG A O 1
ATOM 799 N N . ILE A 1 103 ? 16.235 8.117 -21.354 1.00 90.06 103 ILE A N 1
ATOM 800 C CA . ILE A 1 103 ? 17.001 9.052 -22.203 1.00 90.06 103 ILE A CA 1
ATOM 801 C C . ILE A 1 103 ? 16.073 9.901 -23.078 1.00 90.06 103 ILE A C 1
ATOM 803 O O . ILE A 1 103 ? 16.363 11.068 -23.319 1.00 90.06 103 ILE A O 1
ATOM 807 N N . TYR A 1 104 ? 14.966 9.324 -23.545 1.00 88.75 104 TYR A N 1
ATOM 808 C CA . TYR A 1 104 ? 13.959 10.035 -24.333 1.00 88.75 104 TYR A CA 1
ATOM 809 C C . TYR A 1 104 ? 12.867 10.710 -23.489 1.00 88.75 104 TYR A C 1
ATOM 811 O O . TYR A 1 104 ? 11.895 11.195 -24.060 1.00 88.75 104 TYR A O 1
ATOM 819 N N . GLU A 1 105 ? 13.012 10.741 -22.158 1.00 86.25 105 GLU A N 1
ATOM 820 C CA . GLU A 1 105 ? 12.058 11.360 -21.222 1.00 86.25 105 GLU A CA 1
ATOM 821 C C . GLU A 1 105 ? 10.605 10.874 -21.380 1.00 86.25 105 GLU A C 1
ATOM 823 O O . GLU A 1 105 ? 9.647 11.582 -21.069 1.00 86.25 105 GLU A O 1
ATOM 828 N N . TYR A 1 106 ? 10.411 9.636 -21.838 1.00 84.81 106 TYR A N 1
ATOM 829 C CA . TYR A 1 106 ? 9.076 9.053 -21.897 1.00 84.81 106 TYR A CA 1
ATOM 830 C C . TYR A 1 106 ? 8.552 8.770 -20.486 1.00 84.81 106 TYR A C 1
ATOM 832 O O . TYR A 1 106 ? 9.307 8.382 -19.591 1.00 84.81 106 TYR A O 1
ATOM 840 N N . SER A 1 107 ? 7.237 8.899 -20.284 1.00 83.12 107 SER A N 1
ATOM 841 C CA . SER A 1 107 ? 6.608 8.503 -19.024 1.00 83.12 107 SER A CA 1
ATOM 842 C C . SER A 1 107 ? 6.784 6.995 -18.805 1.00 83.12 107 SER A C 1
ATOM 844 O O . SER A 1 107 ? 6.380 6.167 -19.620 1.00 83.12 107 SER A O 1
ATOM 846 N N . ILE A 1 108 ? 7.456 6.630 -17.712 1.00 74.44 108 ILE A N 1
ATOM 847 C CA . ILE A 1 108 ? 7.822 5.233 -17.410 1.00 74.44 108 ILE A CA 1
ATOM 848 C C . ILE A 1 108 ? 6.658 4.505 -16.737 1.00 74.44 108 ILE A C 1
ATOM 850 O O . ILE A 1 108 ? 6.424 3.326 -16.984 1.00 74.44 108 ILE A O 1
ATOM 854 N N . SER A 1 109 ? 5.914 5.216 -15.896 1.00 70.62 109 SER A N 1
ATOM 855 C CA . SER A 1 109 ? 4.710 4.717 -15.245 1.00 70.62 109 SER A CA 1
ATOM 856 C C . SER A 1 109 ? 4.007 5.875 -14.558 1.00 70.62 109 SER A C 1
ATOM 858 O O . SER A 1 109 ? 4.641 6.590 -13.783 1.00 70.62 109 SER A O 1
ATOM 860 N N . ASP A 1 110 ? 2.705 6.003 -14.773 1.00 63.25 110 ASP A N 1
ATOM 861 C CA . ASP A 1 110 ? 1.839 6.737 -13.858 1.00 63.25 110 ASP A CA 1
ATOM 862 C C . ASP A 1 110 ? 1.171 5.736 -12.915 1.00 63.25 110 ASP A C 1
ATOM 864 O O . ASP A 1 110 ? 0.612 4.726 -13.356 1.00 63.25 110 ASP A O 1
ATOM 868 N N . MET A 1 111 ? 1.201 6.013 -11.609 1.00 62.84 111 MET A N 1
ATOM 869 C CA . MET A 1 111 ? 0.353 5.293 -10.660 1.00 62.84 111 MET A CA 1
ATOM 870 C C . MET A 1 111 ? -1.085 5.730 -10.902 1.00 62.84 111 MET A C 1
ATOM 872 O O . MET A 1 111 ? -1.524 6.785 -10.449 1.00 62.84 111 MET A O 1
ATOM 876 N N . SER A 1 112 ? -1.816 4.922 -11.664 1.00 65.50 112 SER A N 1
ATOM 877 C CA . SER A 1 112 ? -3.174 5.267 -12.058 1.00 65.50 112 SER A CA 1
ATOM 878 C C . SER A 1 112 ? -4.123 5.296 -10.863 1.00 65.50 112 SER A C 1
ATOM 880 O O . SER A 1 112 ? -4.993 6.154 -10.850 1.00 65.50 112 SER A O 1
ATOM 882 N N . HIS A 1 113 ? -3.943 4.431 -9.858 1.00 73.12 113 HIS A N 1
ATOM 883 C CA . HIS A 1 113 ? -4.872 4.292 -8.736 1.00 73.12 113 HIS A CA 1
ATOM 884 C C . HIS A 1 113 ? -4.149 4.152 -7.393 1.00 73.12 113 HIS A C 1
ATOM 886 O O . HIS A 1 113 ? -3.073 3.559 -7.310 1.00 73.12 113 HIS A O 1
ATOM 892 N N . THR A 1 114 ? -4.765 4.664 -6.326 1.00 74.06 114 THR A N 1
ATOM 893 C CA . THR A 1 114 ? -4.335 4.366 -4.952 1.00 74.06 114 THR A CA 1
ATOM 894 C C . THR A 1 114 ? -4.974 3.056 -4.513 1.00 74.06 114 THR A C 1
ATOM 896 O O . THR A 1 114 ? -6.196 2.928 -4.552 1.00 74.06 114 THR A O 1
ATOM 899 N N . ILE A 1 115 ? -4.148 2.097 -4.093 1.00 80.50 115 ILE A N 1
ATOM 900 C CA . ILE A 1 115 ? -4.607 0.797 -3.597 1.00 80.50 115 ILE A CA 1
ATOM 901 C C . ILE A 1 115 ? -4.790 0.887 -2.081 1.00 80.50 115 ILE A C 1
ATOM 903 O O . ILE A 1 115 ? -3.841 1.219 -1.366 1.00 80.50 115 ILE A O 1
ATOM 907 N N . ILE A 1 116 ? -5.989 0.579 -1.581 1.00 83.56 116 ILE A N 1
ATOM 908 C CA . ILE A 1 116 ? -6.297 0.572 -0.143 1.00 83.56 116 ILE A CA 1
ATOM 909 C C . ILE A 1 116 ? -6.665 -0.844 0.282 1.00 83.56 116 ILE A C 1
ATOM 911 O O . ILE A 1 116 ? -7.678 -1.382 -0.137 1.00 83.56 116 ILE A O 1
ATOM 915 N N . ARG A 1 117 ? -5.873 -1.437 1.179 1.00 88.12 117 ARG A N 1
ATOM 916 C CA . ARG A 1 117 ? -6.172 -2.766 1.726 1.00 88.12 117 ARG A CA 1
ATOM 917 C C . ARG A 1 117 ? -7.125 -2.637 2.910 1.00 88.12 117 ARG A C 1
ATOM 919 O O . ARG A 1 117 ? -6.713 -2.259 4.011 1.00 88.12 117 ARG A O 1
ATOM 926 N N . LEU A 1 118 ? -8.394 -2.966 2.694 1.00 89.38 118 LEU A N 1
ATOM 927 C CA . LEU A 1 118 ? -9.375 -3.031 3.772 1.00 89.38 118 LEU A CA 1
ATOM 928 C C . LEU A 1 118 ? -9.136 -4.253 4.660 1.00 89.38 118 LEU A C 1
ATOM 930 O O . LEU A 1 118 ? -8.968 -5.377 4.190 1.00 89.38 118 LEU A O 1
ATOM 934 N N . GLN A 1 119 ? -9.104 -4.024 5.972 1.00 88.38 119 GLN A N 1
ATOM 935 C CA . GLN A 1 119 ? -8.952 -5.096 6.951 1.00 88.38 119 GLN A CA 1
ATOM 936 C C . GLN A 1 119 ? -10.297 -5.790 7.163 1.00 88.38 119 GLN A C 1
ATOM 938 O O . GLN A 1 119 ? -11.322 -5.118 7.273 1.00 88.38 119 GLN A O 1
ATOM 943 N N . ILE A 1 120 ? -10.277 -7.120 7.243 1.00 90.06 120 ILE A N 1
ATOM 944 C CA . ILE A 1 120 ? -11.438 -7.958 7.554 1.00 90.06 120 ILE A CA 1
ATOM 945 C C . ILE A 1 120 ? -11.026 -8.904 8.677 1.00 90.06 120 ILE A C 1
ATOM 947 O O . ILE A 1 120 ? -9.993 -9.569 8.584 1.00 90.06 120 ILE A O 1
ATOM 951 N N . HIS A 1 121 ? -11.813 -8.934 9.746 1.00 91.44 121 HIS A N 1
ATOM 952 C CA . HIS A 1 121 ? -11.589 -9.788 10.904 1.00 91.44 121 HIS A CA 1
ATOM 953 C C . HIS A 1 121 ? -12.906 -10.039 11.643 1.00 91.44 121 HIS A C 1
ATOM 955 O O . HIS A 1 121 ? -13.877 -9.299 11.481 1.00 91.44 121 HIS A O 1
ATOM 961 N N . LEU A 1 122 ? -12.928 -11.084 12.468 1.00 91.06 122 LEU A N 1
ATOM 962 C CA . LEU A 1 122 ? -14.025 -11.349 13.397 1.00 91.06 122 LEU A CA 1
ATOM 963 C C . LEU A 1 122 ? -13.972 -10.373 14.593 1.00 91.06 122 LEU A C 1
ATOM 965 O O . LEU A 1 122 ? -12.951 -9.694 14.780 1.00 91.06 122 LEU A O 1
ATOM 969 N N . PRO A 1 123 ? -15.043 -10.291 15.408 1.00 87.88 123 PRO A N 1
ATOM 970 C CA . PRO A 1 123 ? -15.008 -9.576 16.683 1.00 87.88 123 PRO A CA 1
ATOM 971 C C . PRO A 1 123 ? -13.812 -10.037 17.526 1.00 87.88 123 PRO A C 1
ATOM 973 O O . PRO A 1 123 ? -13.516 -11.232 17.567 1.00 87.88 123 PRO A O 1
ATOM 976 N N . ASP A 1 124 ? -13.081 -9.077 18.095 1.00 85.62 124 ASP A N 1
ATOM 977 C CA . ASP A 1 124 ? -11.881 -9.259 18.933 1.00 85.62 124 ASP A CA 1
ATOM 978 C C . ASP A 1 124 ? -10.713 -10.055 18.317 1.00 85.62 124 ASP A C 1
ATOM 980 O O . ASP A 1 124 ? -9.702 -10.294 18.966 1.00 85.62 124 ASP A O 1
ATOM 984 N N . ASN A 1 125 ? -10.789 -10.393 17.027 1.00 88.69 125 ASN A N 1
ATOM 985 C CA . ASN A 1 125 ? -9.743 -11.108 16.287 1.00 88.69 125 ASN A CA 1
ATOM 986 C C . ASN A 1 125 ? -8.959 -10.168 15.361 1.00 88.69 125 ASN A C 1
ATOM 988 O O . ASN A 1 125 ? -8.664 -10.485 14.205 1.00 88.69 125 ASN A O 1
ATOM 992 N N . GLN A 1 126 ? -8.661 -8.968 15.856 1.00 89.56 126 GLN A N 1
ATOM 993 C CA . GLN A 1 126 ? -7.924 -7.956 15.107 1.00 89.56 126 GLN A CA 1
ATOM 994 C C . GLN A 1 126 ? -6.457 -8.367 14.972 1.00 89.56 126 GLN A C 1
ATOM 996 O O . GLN A 1 126 ? -5.846 -8.874 15.911 1.00 89.56 126 GLN A O 1
ATOM 1001 N N . ARG A 1 127 ? -5.859 -8.130 13.802 1.00 88.06 127 ARG A N 1
ATOM 1002 C CA . ARG A 1 127 ? -4.439 -8.424 13.602 1.00 88.06 127 ARG A CA 1
ATOM 1003 C C . ARG A 1 127 ? -3.587 -7.345 14.270 1.00 88.06 127 ARG A C 1
ATOM 1005 O O . ARG A 1 127 ? -3.596 -6.201 13.820 1.00 88.06 127 ARG A O 1
ATOM 1012 N N . VAL A 1 128 ? -2.816 -7.736 15.279 1.00 88.62 128 VAL A N 1
ATOM 1013 C CA . VAL A 1 128 ? -1.869 -6.872 15.994 1.00 88.62 128 VAL A CA 1
ATOM 1014 C C . VAL A 1 128 ? -0.452 -7.380 15.750 1.00 88.62 128 VAL A C 1
ATOM 1016 O O . VAL A 1 128 ? -0.196 -8.579 15.826 1.00 88.62 128 VAL A O 1
ATOM 1019 N N . TYR A 1 129 ? 0.460 -6.467 15.429 1.00 88.56 129 TYR A N 1
ATOM 1020 C CA . TYR A 1 129 ? 1.885 -6.759 15.291 1.00 88.56 129 TYR A CA 1
ATOM 1021 C C . TYR A 1 129 ? 2.606 -6.270 16.545 1.00 88.56 129 TYR A C 1
ATOM 1023 O O . TYR A 1 129 ? 2.393 -5.133 16.969 1.00 88.56 129 TYR A O 1
ATOM 1031 N N . PHE A 1 130 ? 3.447 -7.118 17.126 1.00 92.50 130 PHE A N 1
ATOM 1032 C CA . PHE A 1 130 ? 4.228 -6.813 18.319 1.00 92.50 130 PHE A CA 1
ATOM 1033 C C . PHE A 1 130 ? 5.619 -7.437 18.207 1.00 92.50 130 PHE A C 1
ATOM 1035 O O . PHE A 1 130 ? 5.811 -8.408 17.475 1.00 92.50 130 PHE A O 1
ATOM 1042 N N . ASN A 1 131 ? 6.576 -6.857 18.926 1.00 90.88 131 ASN A N 1
ATOM 1043 C CA . ASN A 1 131 ? 7.887 -7.459 19.129 1.00 90.88 131 ASN A CA 1
ATOM 1044 C C . ASN A 1 131 ? 7.835 -8.361 20.363 1.00 90.88 131 ASN A C 1
ATOM 1046 O O . ASN A 1 131 ? 7.078 -8.089 21.297 1.00 90.88 131 ASN A O 1
ATOM 1050 N N . GLU A 1 132 ? 8.653 -9.409 20.380 1.00 91.56 132 GLU A N 1
ATOM 1051 C CA . GLU A 1 132 ? 8.762 -10.314 21.525 1.00 91.56 132 GLU A CA 1
ATOM 1052 C C . GLU A 1 132 ? 9.059 -9.518 22.813 1.00 91.56 132 GLU A C 1
ATOM 1054 O O . GLU A 1 132 ? 10.005 -8.733 22.865 1.00 91.56 132 GLU A O 1
ATOM 1059 N N . GLY A 1 133 ? 8.197 -9.664 23.827 1.00 91.62 133 GLY A N 1
ATOM 1060 C CA . GLY A 1 133 ? 8.270 -8.920 25.093 1.00 91.62 133 GLY A CA 1
ATOM 1061 C C . GLY A 1 133 ? 7.432 -7.632 25.184 1.00 91.62 133 GLY A C 1
ATOM 1062 O O . GLY A 1 133 ? 7.247 -7.123 26.286 1.00 91.62 133 GLY A O 1
ATOM 1063 N N . GLU A 1 134 ? 6.860 -7.122 24.085 1.00 92.50 134 GLU A N 1
ATOM 1064 C CA . GLU A 1 134 ? 6.022 -5.900 24.070 1.00 92.50 134 GLU A CA 1
ATOM 1065 C C . GLU A 1 134 ? 4.513 -6.174 23.894 1.00 92.50 134 GLU A C 1
ATOM 1067 O O . GLU A 1 134 ? 3.744 -5.299 23.488 1.00 92.50 134 GLU A O 1
ATOM 1072 N N . GLU A 1 135 ? 4.062 -7.388 24.205 1.00 90.31 135 GLU A N 1
ATOM 1073 C CA . GLU A 1 135 ? 2.683 -7.846 23.973 1.00 90.31 135 GLU A CA 1
ATOM 1074 C C . GLU A 1 135 ? 1.627 -6.957 24.641 1.00 90.31 135 GLU A C 1
ATOM 1076 O O . GLU A 1 135 ? 0.666 -6.539 23.995 1.00 90.31 135 GLU A O 1
ATOM 1081 N N . GLN A 1 136 ? 1.824 -6.610 25.917 1.00 88.00 136 GLN A N 1
ATOM 1082 C CA . GLN A 1 136 ? 0.864 -5.801 26.680 1.00 88.00 136 GLN A CA 1
ATOM 1083 C C . GLN A 1 136 ? 0.691 -4.403 26.074 1.00 88.00 136 GLN A C 1
ATOM 1085 O O . GLN A 1 136 ? -0.427 -3.943 25.857 1.00 88.00 136 GLN A O 1
ATOM 1090 N N . VAL A 1 137 ? 1.801 -3.763 25.698 1.00 89.81 137 VAL A N 1
ATOM 1091 C CA . VAL A 1 137 ? 1.790 -2.431 25.079 1.00 89.81 137 VAL A CA 1
ATOM 1092 C C . VAL A 1 137 ? 1.106 -2.472 23.710 1.00 89.81 137 VAL A C 1
ATOM 1094 O O . VAL A 1 137 ? 0.418 -1.526 23.322 1.00 89.81 137 VAL A O 1
ATOM 1097 N N . ALA A 1 138 ? 1.282 -3.559 22.958 1.00 87.62 138 ALA A N 1
ATOM 1098 C CA . ALA A 1 138 ? 0.622 -3.738 21.674 1.00 87.62 138 ALA A CA 1
ATOM 1099 C C . ALA A 1 138 ? -0.899 -3.906 21.821 1.00 87.62 138 ALA A C 1
ATOM 1101 O O . ALA A 1 138 ? -1.646 -3.327 21.029 1.00 87.62 138 ALA A O 1
ATOM 1102 N N . ILE A 1 139 ? -1.354 -4.624 22.853 1.00 87.50 139 ILE A N 1
ATOM 1103 C CA . ILE A 1 139 ? -2.778 -4.764 23.191 1.00 87.50 139 ILE A CA 1
ATOM 1104 C C . ILE A 1 139 ? -3.375 -3.402 23.566 1.00 87.50 139 ILE A C 1
ATOM 1106 O O . ILE A 1 139 ? -4.400 -3.017 23.005 1.00 87.50 139 ILE A O 1
ATOM 1110 N N . ASP A 1 140 ? -2.706 -2.628 24.425 1.00 87.81 140 ASP A N 1
ATOM 1111 C CA . ASP A 1 140 ? -3.177 -1.296 24.830 1.00 87.81 140 ASP A CA 1
ATOM 1112 C C . ASP A 1 140 ? -3.292 -0.339 23.633 1.00 87.81 140 ASP A C 1
ATOM 1114 O O . ASP A 1 140 ? -4.269 0.402 23.490 1.00 87.81 140 ASP A O 1
ATOM 1118 N N . ARG A 1 141 ? -2.317 -0.380 22.715 1.00 86.44 141 ARG A N 1
ATOM 1119 C CA . ARG A 1 141 ? -2.357 0.399 21.466 1.00 86.44 141 ARG A CA 1
ATOM 1120 C C . ARG A 1 141 ? -3.505 -0.034 20.558 1.00 86.44 141 ARG A C 1
ATOM 1122 O O . ARG A 1 141 ? -4.134 0.827 19.944 1.00 86.44 141 ARG A O 1
ATOM 1129 N N . ALA A 1 142 ? -3.761 -1.337 20.454 1.00 85.12 142 ALA A N 1
ATOM 1130 C CA . ALA A 1 142 ? -4.855 -1.879 19.653 1.00 85.12 142 ALA A CA 1
ATOM 1131 C C . ALA A 1 142 ? -6.228 -1.523 20.243 1.00 85.12 142 ALA A C 1
ATOM 1133 O O . ALA A 1 142 ? -7.152 -1.231 19.495 1.00 85.12 142 ALA A O 1
ATOM 1134 N N . ALA A 1 143 ? -6.353 -1.453 21.570 1.00 84.62 143 ALA A N 1
ATOM 1135 C CA . ALA A 1 143 ? -7.579 -1.006 22.229 1.00 84.62 143 ALA A CA 1
ATOM 1136 C C . ALA A 1 143 ? -7.884 0.483 21.971 1.00 84.62 143 ALA A C 1
ATOM 1138 O O . ALA A 1 143 ? -9.045 0.882 21.910 1.00 84.62 143 ALA A O 1
ATOM 1139 N N . GLN A 1 144 ? -6.848 1.314 21.810 1.00 84.75 144 GLN A N 1
ATOM 1140 C CA . GLN A 1 144 ? -6.994 2.754 21.560 1.00 84.75 144 GLN A CA 1
ATOM 1141 C C . GLN A 1 144 ? -7.208 3.113 20.084 1.00 84.75 144 GLN A C 1
ATOM 1143 O O . GLN A 1 144 ? -7.733 4.189 19.789 1.00 84.75 144 GLN A O 1
ATOM 1148 N N . ARG A 1 145 ? -6.757 2.270 19.148 1.00 83.38 145 ARG A N 1
ATOM 1149 C CA . ARG A 1 145 ? -6.799 2.553 17.709 1.00 83.38 145 ARG A CA 1
ATOM 1150 C C . ARG A 1 145 ? -7.808 1.673 16.999 1.00 83.38 145 ARG A C 1
ATOM 1152 O O . ARG A 1 145 ? -7.695 0.457 17.000 1.00 83.38 145 ARG A O 1
ATOM 1159 N N . ASP A 1 146 ? -8.730 2.314 16.297 1.00 86.75 146 ASP A N 1
ATOM 1160 C CA . ASP A 1 146 ? -9.666 1.606 15.440 1.00 86.75 146 ASP A CA 1
ATOM 1161 C C . ASP A 1 146 ? -9.011 1.112 14.146 1.00 86.75 146 ASP A C 1
ATOM 1163 O O . ASP A 1 146 ? -8.213 1.808 13.511 1.00 86.75 146 ASP A O 1
ATOM 1167 N N . THR A 1 147 ? -9.401 -0.090 13.726 1.00 90.00 147 THR A N 1
ATOM 1168 C CA . THR A 1 147 ? -9.113 -0.606 12.389 1.00 90.00 147 THR A CA 1
ATOM 1169 C C . THR A 1 147 ? -10.024 0.065 11.366 1.00 90.00 147 THR A C 1
ATOM 1171 O O . THR A 1 147 ? -11.033 0.684 11.709 1.00 90.00 147 THR A O 1
ATOM 1174 N N . HIS A 1 148 ? -9.722 -0.106 10.075 1.00 90.88 148 HIS A N 1
ATOM 1175 C CA . HIS A 1 148 ? -10.622 0.337 9.001 1.00 90.88 148 HIS A CA 1
ATOM 1176 C C . HIS A 1 148 ? -12.061 -0.176 9.202 1.00 90.88 148 HIS A C 1
ATOM 1178 O O . HIS A 1 148 ? -13.019 0.567 8.973 1.00 90.88 148 HIS A O 1
ATOM 1184 N N . LEU A 1 149 ? -12.199 -1.418 9.681 1.00 91.94 149 LEU A N 1
ATOM 1185 C CA . LEU A 1 149 ? -13.478 -2.094 9.866 1.00 91.94 149 LEU A CA 1
ATOM 1186 C C . LEU A 1 149 ? -14.215 -1.608 11.118 1.00 91.94 149 LEU A C 1
ATOM 1188 O O . LEU A 1 149 ? -15.401 -1.293 11.038 1.00 91.94 149 LEU A O 1
ATOM 1192 N N . THR A 1 150 ? -13.539 -1.505 12.269 1.00 91.56 150 THR A N 1
ATOM 1193 C CA . THR A 1 150 ? -14.196 -1.012 13.493 1.00 91.56 150 THR A CA 1
ATOM 1194 C C . THR A 1 150 ? -14.587 0.455 13.357 1.00 91.56 150 THR A C 1
ATOM 1196 O O . THR A 1 150 ? -15.694 0.833 13.742 1.00 91.56 150 THR A O 1
ATOM 1199 N N . ALA A 1 151 ? -13.742 1.264 12.713 1.00 92.62 151 ALA A N 1
ATOM 1200 C CA . ALA A 1 151 ? -14.064 2.647 12.386 1.00 92.62 151 ALA A CA 1
ATOM 1201 C C . ALA A 1 151 ? -15.264 2.753 11.432 1.00 92.62 151 ALA A C 1
ATOM 1203 O O . ALA A 1 151 ? -16.052 3.688 11.552 1.00 92.62 151 ALA A O 1
ATOM 1204 N N . TRP A 1 152 ? -15.429 1.812 10.495 1.00 92.62 152 TRP A N 1
ATOM 1205 C CA . TRP A 1 152 ? -16.589 1.784 9.601 1.00 92.62 152 TRP A CA 1
ATOM 1206 C C . TRP A 1 152 ? -17.889 1.476 10.352 1.00 92.62 152 TRP A C 1
ATOM 1208 O O . TRP A 1 152 ? -18.890 2.156 10.138 1.00 92.62 152 TRP A O 1
ATOM 1218 N N . PHE A 1 153 ? -17.874 0.522 11.288 1.00 92.06 153 PHE A N 1
ATOM 1219 C CA . PHE A 1 153 ? -19.042 0.255 12.133 1.00 92.06 153 PHE A CA 1
ATOM 1220 C C . PHE A 1 153 ? -19.446 1.477 12.969 1.00 92.06 153 PHE A C 1
ATOM 1222 O O . PHE A 1 153 ? -20.633 1.797 13.042 1.00 92.06 153 PHE A O 1
ATOM 1229 N N . LYS A 1 154 ? -18.471 2.193 13.548 1.00 92.25 154 LYS A N 1
ATOM 1230 C CA . LYS A 1 154 ? -18.720 3.446 14.284 1.00 92.25 154 LYS A CA 1
ATOM 1231 C C . LYS A 1 154 ? -19.292 4.534 13.373 1.00 92.25 154 LYS A C 1
ATOM 1233 O O . LYS A 1 154 ? -20.306 5.140 13.707 1.00 92.25 154 LYS A O 1
ATOM 1238 N N . LEU A 1 155 ? -18.712 4.714 12.184 1.00 91.94 155 LEU A N 1
ATOM 1239 C CA . LEU A 1 155 ? -19.206 5.663 11.185 1.00 91.94 155 LEU A CA 1
ATOM 1240 C C . LEU A 1 155 ? -20.660 5.367 10.790 1.00 91.94 155 LEU A C 1
ATOM 1242 O O . LEU A 1 155 ? -21.475 6.282 10.723 1.00 91.94 155 LEU A O 1
ATOM 1246 N N . ASN A 1 156 ? -20.995 4.097 10.564 1.00 91.69 156 ASN A N 1
ATOM 1247 C CA . ASN A 1 156 ? -22.355 3.685 10.226 1.00 91.69 156 ASN A CA 1
ATOM 1248 C C . ASN A 1 156 ? -23.348 3.914 11.365 1.00 91.69 156 ASN A C 1
ATOM 1250 O O . ASN A 1 156 ? -24.530 4.137 11.105 1.00 91.69 156 ASN A O 1
ATOM 1254 N N . ALA A 1 157 ? -22.908 3.857 12.622 1.00 91.00 157 ALA A N 1
ATOM 1255 C CA . ALA A 1 157 ? -23.769 4.177 13.753 1.00 91.00 157 ALA A CA 1
ATOM 1256 C C . ALA A 1 157 ? -24.138 5.671 13.765 1.00 91.00 157 ALA A C 1
ATOM 1258 O O . ALA A 1 157 ? -25.306 6.001 13.970 1.00 91.00 157 ALA A O 1
ATOM 1259 N N . GLU A 1 158 ? -23.179 6.553 13.476 1.00 89.94 158 GLU A N 1
ATOM 1260 C CA . GLU A 1 158 ? -23.327 8.010 13.597 1.00 89.94 158 GLU A CA 1
ATOM 1261 C C . GLU A 1 158 ? -23.892 8.693 12.340 1.00 89.94 158 GLU A C 1
ATOM 1263 O O . GLU A 1 158 ? -24.730 9.589 12.448 1.00 89.94 158 GLU A O 1
ATOM 1268 N N . ASN A 1 159 ? -23.450 8.292 11.144 1.00 89.25 159 ASN A N 1
ATOM 1269 C CA . ASN A 1 159 ? -23.745 8.991 9.894 1.00 89.25 159 ASN A CA 1
ATOM 1270 C C . ASN A 1 159 ? -24.718 8.199 9.007 1.00 89.25 159 ASN A C 1
ATOM 1272 O O . ASN A 1 159 ? -24.444 7.070 8.603 1.00 89.25 159 ASN A O 1
ATOM 1276 N N . ASN A 1 160 ? -25.839 8.827 8.641 1.00 88.06 160 ASN A N 1
ATOM 1277 C CA . ASN A 1 160 ? -26.843 8.231 7.760 1.00 88.06 160 ASN A CA 1
ATOM 1278 C C . ASN A 1 160 ? -26.366 8.059 6.309 1.00 88.06 160 ASN A C 1
ATOM 1280 O O . ASN A 1 160 ? -26.807 7.120 5.653 1.00 88.06 160 ASN A O 1
ATOM 1284 N N . GLU A 1 161 ? -25.470 8.914 5.805 1.00 86.94 161 GLU A N 1
ATOM 1285 C CA . GLU A 1 161 ? -24.942 8.796 4.436 1.00 86.94 161 GLU A CA 1
ATOM 1286 C C . GLU A 1 161 ? -24.017 7.585 4.294 1.00 86.94 161 GLU A C 1
ATOM 1288 O O . GLU A 1 161 ? -24.065 6.875 3.295 1.00 86.94 161 GLU A O 1
ATOM 1293 N N . ALA A 1 162 ? -23.217 7.293 5.323 1.00 87.25 162 ALA A N 1
ATOM 1294 C CA . ALA A 1 162 ? -22.308 6.148 5.313 1.00 87.25 162 ALA A CA 1
ATOM 1295 C C . ALA A 1 162 ? -23.050 4.805 5.210 1.00 87.25 162 ALA A C 1
ATOM 1297 O O . ALA A 1 162 ? -22.554 3.880 4.571 1.00 87.25 162 ALA A O 1
ATOM 1298 N N . ARG A 1 163 ? -24.275 4.725 5.754 1.00 90.06 163 ARG A N 1
ATOM 1299 C CA . ARG A 1 163 ? -25.132 3.525 5.706 1.00 90.06 163 ARG A CA 1
ATOM 1300 C C . ARG A 1 163 ? -25.568 3.134 4.294 1.00 90.06 163 ARG A C 1
ATOM 1302 O O . ARG A 1 163 ? -26.048 2.021 4.107 1.00 90.06 163 ARG A O 1
ATOM 1309 N N . GLN A 1 164 ? -25.448 4.042 3.326 1.00 91.25 164 GLN A N 1
ATOM 1310 C CA . GLN A 1 164 ? -25.798 3.775 1.931 1.00 91.25 164 GLN A CA 1
ATOM 1311 C C . GLN A 1 164 ? -24.719 2.971 1.200 1.00 91.25 164 GLN A C 1
ATOM 1313 O O . GLN A 1 164 ? -25.016 2.363 0.176 1.00 91.25 164 GLN A O 1
ATOM 1318 N N . TYR A 1 165 ? -23.492 2.949 1.725 1.00 90.69 165 TYR A N 1
ATOM 1319 C CA . TYR A 1 165 ? -22.341 2.348 1.065 1.00 90.69 165 TYR A CA 1
ATOM 1320 C C . TYR A 1 165 ? -21.904 1.066 1.768 1.00 90.69 165 TYR A C 1
ATOM 1322 O O . TYR A 1 165 ? -21.834 0.987 3.000 1.00 90.69 165 TYR A O 1
ATOM 1330 N N . SER A 1 166 ? -21.556 0.051 0.979 1.00 91.75 166 SER A N 1
ATOM 1331 C CA . SER A 1 166 ? -20.907 -1.145 1.508 1.00 91.75 166 SER A CA 1
ATOM 1332 C C . SER A 1 166 ? -19.484 -0.830 1.977 1.00 91.75 166 SER A C 1
ATOM 1334 O O . SER A 1 166 ? -18.869 0.149 1.557 1.00 91.75 166 SER A O 1
ATOM 1336 N N . TYR A 1 167 ? -18.908 -1.682 2.827 1.00 91.38 167 TYR A N 1
ATOM 1337 C CA . TYR A 1 167 ? -17.546 -1.475 3.332 1.00 91.38 167 TYR A CA 1
ATOM 1338 C C . TYR A 1 167 ? -16.498 -1.325 2.210 1.00 91.38 167 TYR A C 1
ATOM 1340 O O . TYR A 1 167 ? -15.567 -0.537 2.349 1.00 91.38 167 TYR A O 1
ATOM 1348 N N . VAL A 1 168 ? -16.686 -2.015 1.078 1.00 90.56 168 VAL A N 1
ATOM 1349 C CA . VAL A 1 168 ? -15.811 -1.926 -0.107 1.00 90.56 168 VAL A CA 1
ATOM 1350 C C . VAL A 1 168 ? -15.957 -0.581 -0.826 1.00 90.56 168 VAL A C 1
ATOM 1352 O O . VAL A 1 168 ? -14.994 -0.086 -1.398 1.00 90.56 168 VAL A O 1
ATOM 1355 N N . GLU A 1 169 ? -17.132 0.043 -0.766 1.00 89.44 169 GLU A N 1
ATOM 1356 C CA . GLU A 1 169 ? -17.427 1.314 -1.441 1.00 89.44 169 GLU A CA 1
ATOM 1357 C C . GLU A 1 169 ? -17.043 2.542 -0.599 1.00 89.44 169 GLU A C 1
ATOM 1359 O O . GLU A 1 169 ? -16.863 3.647 -1.112 1.00 89.44 169 GLU A O 1
ATOM 1364 N N . ILE A 1 170 ? -16.859 2.369 0.707 1.00 90.06 170 ILE A N 1
ATOM 1365 C CA . ILE A 1 170 ? -16.545 3.467 1.629 1.00 90.06 170 ILE A CA 1
ATOM 1366 C C . ILE A 1 170 ? -15.272 4.226 1.254 1.00 90.06 170 ILE A C 1
ATOM 1368 O O . ILE A 1 170 ? -15.320 5.456 1.273 1.00 90.06 170 ILE A O 1
ATOM 1372 N N . PRO A 1 171 ? -14.155 3.585 0.857 1.00 89.38 171 PRO A N 1
ATOM 1373 C CA . PRO A 1 171 ? -12.948 4.311 0.467 1.00 89.38 171 PRO A CA 1
ATOM 1374 C C . PRO A 1 171 ? -13.111 5.188 -0.778 1.00 89.38 171 PRO A C 1
ATOM 1376 O O . PRO A 1 171 ? -12.278 6.067 -1.004 1.00 89.38 171 PRO A O 1
ATOM 1379 N N . TYR A 1 172 ? -14.165 5.000 -1.577 1.00 87.00 172 TYR A N 1
ATOM 1380 C CA . TYR A 1 172 ? -14.471 5.890 -2.696 1.00 87.00 172 TYR A CA 1
ATOM 1381 C C . TYR A 1 172 ? -15.016 7.235 -2.189 1.00 87.00 172 TYR A C 1
ATOM 1383 O O . TYR A 1 172 ? -14.574 8.292 -2.641 1.00 87.00 17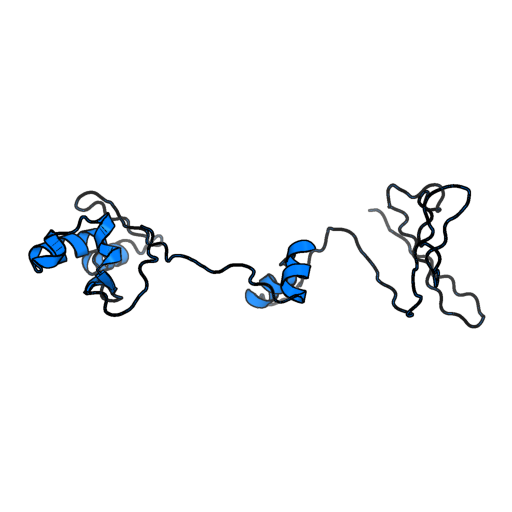2 TYR A O 1
ATOM 1391 N N . HIS A 1 173 ? -15.862 7.220 -1.156 1.00 87.19 173 HIS A N 1
ATOM 1392 C CA . HIS A 1 173 ? -16.546 8.412 -0.630 1.00 87.19 173 HIS A CA 1
ATOM 1393 C C . HIS A 1 173 ? -15.889 9.024 0.616 1.00 87.19 173 HIS A C 1
ATOM 1395 O O . HIS A 1 173 ? -16.009 10.224 0.875 1.00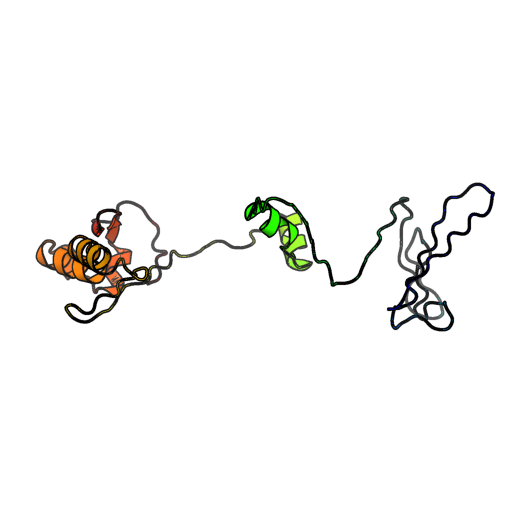 87.19 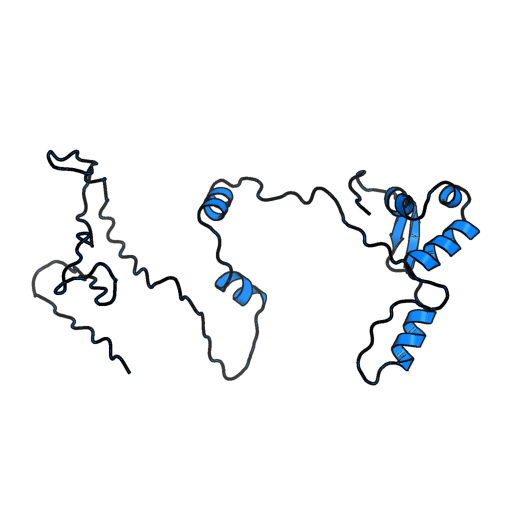173 HIS A O 1
ATOM 1401 N N . PHE A 1 174 ? -15.159 8.218 1.381 1.00 89.44 174 PHE A N 1
ATOM 1402 C CA . PHE A 1 174 ? -14.530 8.601 2.638 1.00 89.44 174 PHE A CA 1
ATOM 1403 C C . PHE A 1 174 ? -13.019 8.368 2.588 1.00 89.44 174 PHE A C 1
ATOM 1405 O O . PHE A 1 174 ? -12.507 7.481 1.906 1.00 89.44 174 PHE A O 1
ATOM 1412 N N . VAL A 1 175 ? -12.285 9.180 3.343 1.00 88.88 175 VAL A N 1
ATOM 1413 C CA . VAL A 1 175 ? -10.839 9.058 3.540 1.00 88.88 175 VAL A CA 1
ATOM 1414 C C . VAL A 1 175 ? -10.575 8.688 4.990 1.00 88.88 175 VAL A C 1
ATO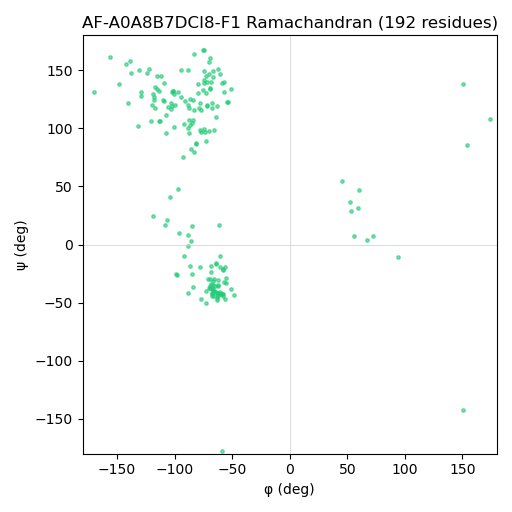M 1416 O O . VAL A 1 175 ? -11.104 9.320 5.908 1.00 88.88 175 VAL A O 1
ATOM 1419 N N . PHE A 1 176 ? -9.735 7.678 5.198 1.00 89.50 176 PHE A N 1
ATOM 1420 C CA . PHE A 1 176 ? -9.298 7.286 6.530 1.00 89.50 176 PHE A CA 1
ATOM 1421 C C . PHE A 1 176 ? -8.203 8.234 7.032 1.00 89.50 176 PHE A C 1
ATOM 1423 O O . PHE A 1 176 ? -7.140 8.369 6.423 1.00 89.50 176 PHE A O 1
ATOM 1430 N N . GLY A 1 177 ? -8.483 8.942 8.124 1.00 86.12 177 GLY A N 1
ATOM 1431 C CA . GLY A 1 177 ? -7.563 9.900 8.727 1.00 86.12 177 GLY A CA 1
ATOM 1432 C C . GLY A 1 177 ? -6.531 9.250 9.651 1.00 86.12 177 GLY A C 1
ATOM 1433 O O . GLY A 1 177 ? -6.715 8.146 10.156 1.00 86.12 177 GLY A O 1
ATOM 1434 N N . LYS A 1 178 ? -5.460 9.992 9.972 1.00 84.00 178 LYS A N 1
ATOM 1435 C CA . LYS A 1 178 ? -4.429 9.568 10.949 1.00 84.00 178 LYS A CA 1
ATOM 1436 C C . LYS A 1 178 ? -4.979 9.323 12.360 1.00 84.00 178 LYS A C 1
ATOM 1438 O O . LYS A 1 178 ? -4.344 8.660 13.171 1.00 84.00 178 LYS A O 1
ATOM 1443 N N . ASN A 1 179 ? -6.149 9.876 12.651 1.00 85.12 179 ASN A N 1
ATOM 1444 C CA . ASN A 1 179 ? -6.891 9.693 13.891 1.00 85.12 179 ASN A CA 1
ATOM 1445 C C . ASN A 1 179 ? -7.780 8.437 13.883 1.00 85.12 179 ASN A C 1
ATOM 1447 O O . ASN A 1 179 ? -8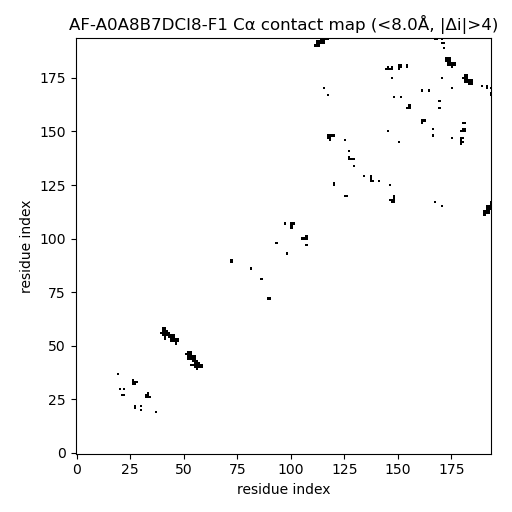.663 8.328 14.723 1.00 85.12 179 ASN A O 1
ATOM 1451 N N . CYS A 1 180 ? -7.553 7.514 12.945 1.00 85.94 180 CYS A N 1
ATOM 1452 C CA . CYS A 1 180 ? -8.263 6.241 12.830 1.00 85.94 180 CYS A CA 1
ATOM 1453 C C . CYS A 1 180 ? -9.784 6.385 12.636 1.00 85.94 180 CYS A C 1
ATOM 1455 O O . CYS A 1 180 ? -10.555 5.540 13.074 1.00 85.94 180 CYS A O 1
ATOM 1457 N N . MET A 1 181 ? -10.225 7.457 11.970 1.00 87.88 181 MET A N 1
ATOM 1458 C CA . MET A 1 181 ? -11.638 7.677 11.645 1.00 87.88 181 MET A CA 1
ATOM 1459 C C . MET A 1 181 ? -11.831 8.030 10.176 1.00 87.88 181 MET A C 1
ATOM 1461 O O . MET A 1 181 ? -10.978 8.659 9.541 1.00 87.88 181 MET A O 1
ATOM 1465 N N . TRP A 1 182 ? -12.994 7.655 9.661 1.00 90.38 182 TRP A N 1
ATOM 1466 C CA . TRP A 1 182 ? -13.443 7.994 8.321 1.00 90.38 182 TRP A CA 1
ATOM 1467 C C . TRP A 1 182 ? -13.983 9.423 8.280 1.00 90.38 182 TRP A C 1
ATOM 1469 O O . TRP A 1 182 ? -14.810 9.813 9.101 1.00 90.38 182 TRP A O 1
ATOM 1479 N N . LYS A 1 183 ? -13.523 10.210 7.308 1.00 89.88 183 LYS A N 1
ATOM 1480 C CA . LYS A 1 183 ? -14.025 11.563 7.039 1.00 89.88 183 LYS A CA 1
ATOM 1481 C C . LYS A 1 183 ? -14.484 11.661 5.596 1.00 89.88 183 LYS A C 1
ATOM 1483 O O . LYS A 1 183 ? -13.892 11.026 4.726 1.00 89.88 183 LYS A O 1
ATOM 1488 N N . VAL A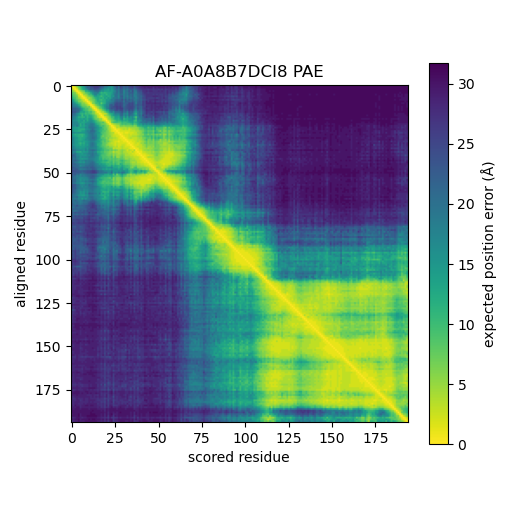 1 184 ? -15.511 12.468 5.343 1.00 88.19 184 VAL A N 1
ATOM 1489 C CA . VAL A 1 184 ? -16.007 12.711 3.982 1.00 88.19 184 VAL A CA 1
ATOM 1490 C C . VAL A 1 184 ? -14.865 13.243 3.116 1.00 88.19 184 VAL A C 1
ATOM 1492 O O . VAL A 1 184 ? -14.126 14.150 3.517 1.00 88.19 184 VAL A O 1
ATOM 1495 N N . ARG A 1 185 ? -14.689 12.651 1.935 1.00 84.50 185 ARG A N 1
ATOM 1496 C CA . ARG A 1 185 ? -13.646 13.039 0.986 1.00 84.50 185 ARG A CA 1
ATOM 1497 C C . ARG A 1 185 ? -13.944 14.436 0.432 1.00 84.50 185 ARG A C 1
ATOM 1499 O O . ARG A 1 185 ? -14.981 14.655 -0.177 1.00 84.50 185 ARG A O 1
ATOM 1506 N N . GLN A 1 186 ? -13.012 15.374 0.608 1.00 78.94 186 GLN A N 1
ATOM 1507 C CA . GLN A 1 186 ? -13.139 16.747 0.084 1.00 78.94 186 GLN A CA 1
ATOM 1508 C C . GLN A 1 186 ? -12.390 16.968 -1.242 1.00 78.94 186 GLN A C 1
ATOM 1510 O O . GLN A 1 186 ? -12.756 17.845 -2.019 1.00 78.94 186 GLN A O 1
ATOM 1515 N N . ARG A 1 187 ? -11.327 16.192 -1.508 1.00 66.75 187 ARG A N 1
ATOM 1516 C CA . ARG A 1 187 ? -10.522 16.230 -2.744 1.00 66.75 187 ARG A CA 1
ATOM 1517 C C . ARG A 1 187 ? -9.968 14.839 -3.070 1.00 66.75 187 ARG A C 1
ATOM 1519 O O . ARG A 1 187 ? -9.492 14.140 -2.176 1.00 66.75 187 ARG A O 1
ATOM 1526 N N . GLY A 1 188 ? -9.998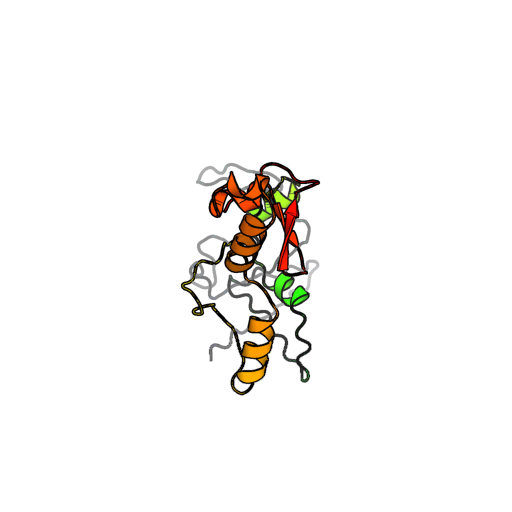 14.462 -4.347 1.00 58.12 188 GLY A N 1
ATOM 1527 C CA . GLY A 1 188 ? -9.418 13.222 -4.879 1.00 58.12 188 GLY A CA 1
ATOM 1528 C C . GLY A 1 188 ? -10.190 12.729 -6.102 1.00 58.12 188 GLY A C 1
ATOM 1529 O O . GLY A 1 188 ? -11.410 12.817 -6.116 1.00 58.12 188 GLY A O 1
ATOM 1530 N N . SER A 1 189 ? -9.477 12.264 -7.127 1.00 58.47 189 SER A N 1
ATOM 1531 C CA . SER A 1 189 ? -10.059 11.622 -8.310 1.00 58.47 189 SER A CA 1
ATOM 1532 C C . SER A 1 189 ? -10.641 10.245 -7.959 1.00 58.47 189 SER A C 1
ATOM 1534 O O . SER A 1 189 ? -10.169 9.616 -7.011 1.00 58.47 189 SER A O 1
ATOM 1536 N N . ASP A 1 190 ? -11.593 9.750 -8.761 1.00 58.41 190 ASP A N 1
ATOM 1537 C CA . ASP A 1 190 ? -12.270 8.434 -8.643 1.00 58.41 190 ASP A CA 1
ATOM 1538 C C . ASP A 1 190 ? -11.338 7.208 -8.762 1.00 58.41 190 ASP A C 1
ATOM 1540 O O . ASP A 1 190 ? -11.763 6.083 -9.008 1.00 58.41 190 ASP A O 1
ATOM 1544 N N . LYS A 1 191 ? -10.028 7.400 -8.609 1.00 62.75 191 LYS A N 1
ATOM 1545 C CA . LYS A 1 191 ? -9.001 6.400 -8.871 1.00 62.75 191 LYS A CA 1
ATOM 1546 C C . LYS A 1 191 ? -8.567 5.672 -7.596 1.00 62.75 191 LYS A C 1
ATOM 1548 O O . LYS A 1 191 ? -7.373 5.549 -7.316 1.00 62.75 191 LYS A O 1
ATOM 1553 N N . VAL A 1 192 ? -9.522 5.220 -6.792 1.00 64.19 192 VAL A N 1
ATOM 1554 C CA . VAL A 1 192 ? -9.252 4.318 -5.663 1.00 64.19 192 VAL A CA 1
ATOM 1555 C C . VAL A 1 192 ? -9.624 2.906 -6.093 1.00 64.19 192 VAL A C 1
ATOM 1557 O O . VAL A 1 192 ? -10.686 2.695 -6.665 1.00 64.19 192 VAL A O 1
ATOM 1560 N N . VAL A 1 193 ? -8.740 1.943 -5.853 1.00 63.28 193 VAL A N 1
ATOM 1561 C CA . VAL A 1 193 ? -9.051 0.518 -6.018 1.00 63.28 193 VAL A CA 1
ATOM 1562 C C . VAL A 1 193 ? -8.903 -0.132 -4.652 1.00 63.28 193 VAL A C 1
ATOM 1564 O O . VAL A 1 193 ? -7.892 0.064 -3.969 1.00 63.28 193 VAL A O 1
ATOM 1567 N N . VAL A 1 194 ? -9.952 -0.838 -4.246 1.00 68.38 194 VAL A N 1
ATOM 1568 C CA . VAL A 1 194 ? -10.091 -1.499 -2.946 1.00 68.38 194 VAL A CA 1
ATOM 1569 C C . VAL A 1 194 ? -9.832 -2.991 -3.089 1.00 68.38 194 VAL A C 1
ATOM 1571 O O . VAL A 1 194 ? -10.332 -3.571 -4.077 1.00 68.38 194 VAL A O 1
#

Sequence (194 aa):
MSTGGFLLESRSGGGFGIKIRTFNSPCMKDGVCTKKFPKEFNPCTVAIFNGYPNYRRLDNGRVVIIKGHDCANVVVNESVDHDEINTYLDCRFVSAPEALWRIYEYSISDMSHTIIRLQIHLPDNQRVYFNEGEEQVAIDRAAQRDTHLTAWFKLNAENNEARQYSYVEIPYHFVFGKNCMWKVRQRGSDKVVV

Nearest PDB stru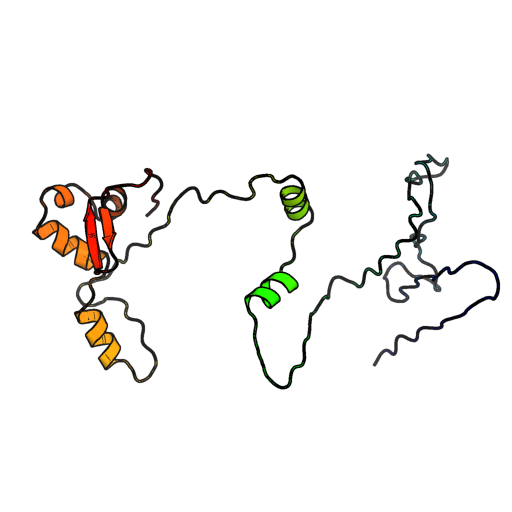ctures (foldseek):
  7lcc-assembly1_A  TM=4.761E-01  e=8.060E-08  synthetic construct

pLDDT: mean 72.65, std 18.14, range [28.69, 92.62]

Foldseek 3Di:
DDPPDDDDDDDPDDDDDDDDQPPPDPQDDPSARVVRPPDDADCAFADDPPDDIPHHHDPPVDDDDDDDPDDDDDDDDPDCPPPVPVVCVVPDDDDPVNVVCVVVVHDPDDPQADEDDADDDDVVGDDWDDDVPCVVVRVVVPVQADGLVRLLVVCVVPDPVSVVDDSQCQVQQWDQDPNRHTDGDPDDDSRYHD

Solvent-accessible surface area (backbone atoms only — not comparable to full-atom values): 13322 Å² total; per-residue (Å²): 138,83,83,82,80,82,84,89,81,86,78,96,70,96,68,97,75,86,82,81,75,71,78,86,43,95,53,46,52,97,94,39,41,77,83,52,62,80,68,77,71,25,93,51,67,43,83,47,100,86,59,80,62,49,59,56,33,78,85,79,86,78,82,82,86,81,73,72,95,81,79,75,91,83,83,91,61,100,64,88,79,80,55,64,67,61,52,50,61,75,66,57,84,70,53,72,70,58,48,50,36,56,75,69,68,50,89,88,74,78,84,77,53,52,78,49,89,79,61,84,67,60,90,95,53,68,93,79,82,66,56,96,93,41,55,69,63,40,50,55,51,53,75,74,46,50,48,71,47,59,25,45,56,53,44,44,73,75,34,76,73,53,63,77,46,54,81,77,51,37,67,77,55,29,42,79,44,97,84,41,39,72,39,79,57,88,78,79,76,93,39,61,46,106

Radius of gyration: 31.93 Å; Cα contacts (8 Å, |Δi|>4): 127; chains: 1; bounding box: 86×37×78 Å